Protein AF-0000000082938282 (afdb_homodimer)

Foldseek 3Di:
DVVVVLVVLVVLQCVQADPPDPLLVCLPVVLAVVQVVCCVVPPDPVCNVLLVLLLVLQLVLLLVVQQVCVVVPQKDFSYENDSNDPDHCSNSVGRPSSVLSNLVVVCVVVVHDSLVVLLVVLCCCLPPVQVVCVVVRRMGGDDPDHSVNSSVSSSVRSVVSVVVSVVVVVPDPPDDPPPPD/DVVVVLVVLVVLQCVQADPPDPLLVCLPVVLAVVQVVVCVVPPDPVCNVLLVLLLVLQLVLLLVVQQVCVVVPQKDFSYENDSNDPDHCSNSVGRPSSVLSNLVVVCVVVVHDSLVVLLVVLCCCLPPVQVVCVVVRRMGGDDPDHSVNSSVSSSVRSVVSVVVSVVVVVPDDPDDPPPPD

Organism: NCBI:txid1808955

pLDDT: mean 87.05, std 14.4, range [26.8, 98.81]

Radius of gyration: 21.19 Å; Cα contacts (8 Å, |Δi|>4): 472; chains: 2; bounding box: 51×64×52 Å

Solvent-accessible surface area (backbone atoms only — not comparable to full-atom values): 18592 Å² total; per-residue (Å²): 107,58,44,56,50,45,51,52,40,42,55,47,30,61,73,60,21,26,94,83,34,72,67,32,52,46,42,47,44,63,26,26,46,45,36,52,54,45,47,73,72,66,48,56,52,91,50,38,39,57,43,45,37,35,22,48,36,30,18,53,50,42,42,53,52,45,38,42,35,42,42,63,46,37,31,48,57,72,44,37,94,48,63,72,47,88,58,50,63,32,47,32,60,22,32,51,15,48,52,50,29,51,50,48,52,50,18,62,74,68,69,46,66,50,68,60,55,51,47,50,50,25,48,43,46,24,70,46,49,44,53,54,37,33,78,69,52,46,32,46,71,27,89,83,52,50,48,65,58,46,27,54,49,44,47,50,37,53,52,50,23,48,50,51,45,52,51,64,68,60,48,69,65,68,70,79,78,67,72,80,113,106,57,45,56,53,45,50,52,41,42,54,46,30,61,72,60,20,25,94,83,33,70,68,32,51,48,43,46,46,64,25,27,46,46,35,51,54,45,46,72,70,66,48,54,52,91,48,38,38,57,42,45,36,34,20,48,38,31,19,52,50,41,41,52,53,45,37,42,35,41,41,64,46,36,29,46,57,73,44,38,94,50,62,73,45,85,58,50,62,31,48,31,61,21,34,50,16,47,52,50,28,52,48,50,52,48,19,62,74,69,70,46,66,49,68,60,56,50,46,51,52,26,48,42,46,24,70,45,49,45,54,54,36,33,78,69,53,45,32,46,70,27,90,82,52,50,49,66,58,48,27,53,50,46,47,50,34,52,52,49,23,48,49,50,46,51,51,64,68,59,50,69,66,72,70,78,78,68,73,80,113

InterPro domains:
  IPR048147 CBO0543-like [NF041644] (52-158)

Structure (mmCIF, N/CA/C/O backbone):
data_AF-0000000082938282-model_v1
#
loop_
_entity.id
_entity.type
_entity.pdbx_description
1 polymer 'Uncharacterized protein'
#
loop_
_atom_site.group_PDB
_atom_site.id
_atom_site.type_symbol
_atom_site.label_atom_id
_atom_site.label_alt_id
_atom_site.label_comp_id
_atom_site.label_asym_id
_atom_site.label_entity_id
_atom_site.label_seq_id
_atom_site.pdbx_PDB_ins_code
_atom_site.Cartn_x
_atom_site.Cartn_y
_atom_site.Cartn_z
_atom_site.occupancy
_atom_site.B_iso_or_equiv
_atom_site.auth_seq_id
_atom_site.auth_comp_id
_atom_site.auth_asym_id
_atom_site.auth_atom_id
_atom_site.pdbx_PDB_model_num
ATOM 1 N N . MET A 1 1 ? 7.207 -22.172 -11.836 1 72.12 1 MET A N 1
ATOM 2 C CA . MET A 1 1 ? 5.789 -22.281 -11.5 1 72.12 1 MET A CA 1
ATOM 3 C C . MET A 1 1 ? 5.129 -20.906 -11.461 1 72.12 1 MET A C 1
ATOM 5 O O . MET A 1 1 ? 4.148 -20.672 -12.164 1 72.12 1 MET A O 1
ATOM 9 N N . GLN A 1 2 ? 5.738 -19.984 -10.812 1 70.44 2 GLN A N 1
ATOM 10 C CA . GLN A 1 2 ? 5.164 -18.641 -10.727 1 70.44 2 GLN A CA 1
ATOM 11 C C . GLN A 1 2 ? 5.098 -17.984 -12.102 1 70.44 2 GLN A C 1
ATOM 13 O O . GLN A 1 2 ? 4.094 -17.359 -12.445 1 70.44 2 GLN A O 1
ATOM 18 N N . GLU A 1 3 ? 6.047 -18.188 -12.812 1 72.44 3 GLU A N 1
ATOM 19 C CA . GLU A 1 3 ? 6.07 -17.625 -14.156 1 72.44 3 GLU A CA 1
ATOM 20 C C . GLU A 1 3 ? 5 -18.266 -15.039 1 72.44 3 GLU A C 1
ATOM 22 O O . GLU A 1 3 ? 4.375 -17.594 -15.852 1 72.44 3 GLU A O 1
ATOM 27 N N . GLN A 1 4 ? 4.84 -19.516 -14.891 1 73.81 4 GLN A N 1
ATOM 28 C CA . GLN A 1 4 ? 3.818 -20.219 -15.656 1 73.81 4 GLN A CA 1
ATOM 29 C C . GLN A 1 4 ? 2.42 -19.719 -15.289 1 73.81 4 GLN A C 1
ATOM 31 O O . GLN A 1 4 ? 1.569 -19.547 -16.172 1 73.81 4 GLN A O 1
ATOM 36 N N . LEU A 1 5 ? 2.285 -19.547 -14.039 1 70.5 5 LEU A N 1
ATOM 37 C CA . LEU A 1 5 ? 1 -19.047 -13.57 1 70.5 5 LEU A CA 1
ATOM 38 C C . LEU A 1 5 ? 0.736 -17.641 -14.117 1 70.5 5 LEU A C 1
ATOM 40 O O . LEU A 1 5 ? -0.381 -17.344 -14.539 1 70.5 5 LEU A O 1
ATOM 44 N N . SER A 1 6 ? 1.803 -16.844 -14.164 1 72.5 6 SER A N 1
ATOM 45 C CA . SER A 1 6 ? 1.671 -15.492 -14.68 1 72.5 6 SER A CA 1
ATOM 46 C C . SER A 1 6 ? 1.306 -15.492 -16.156 1 72.5 6 SER A C 1
ATOM 48 O O . SER A 1 6 ? 0.502 -14.672 -16.609 1 72.5 6 SER A O 1
ATOM 50 N N . LYS A 1 7 ? 1.886 -16.375 -16.859 1 76.31 7 LYS A N 1
ATOM 51 C CA . LYS A 1 7 ? 1.583 -16.484 -18.281 1 76.31 7 LYS A CA 1
ATOM 52 C C . LYS A 1 7 ? 0.141 -16.938 -18.516 1 76.31 7 LYS A C 1
ATOM 54 O O . LYS A 1 7 ? -0.552 -16.391 -19.375 1 76.31 7 LYS A O 1
ATOM 59 N N . ILE A 1 8 ? -0.284 -17.859 -17.75 1 73.88 8 ILE A N 1
ATOM 60 C CA . ILE A 1 8 ? -1.659 -18.328 -17.844 1 73.88 8 ILE A CA 1
ATOM 61 C C . ILE A 1 8 ? -2.625 -17.203 -17.5 1 73.88 8 ILE A C 1
ATOM 63 O O . ILE A 1 8 ? -3.627 -17 -18.203 1 73.88 8 ILE A O 1
ATOM 67 N N . GLN A 1 9 ? -2.283 -16.422 -16.516 1 71.06 9 GLN A N 1
ATOM 68 C CA . GLN A 1 9 ? -3.113 -15.305 -16.109 1 71.06 9 GLN A CA 1
ATOM 69 C C . GLN A 1 9 ? -3.17 -14.234 -17.188 1 71.06 9 GLN A C 1
ATOM 71 O O . GLN A 1 9 ? -4.223 -13.641 -17.438 1 71.06 9 GLN A O 1
ATOM 76 N N . SER A 1 10 ? -2.084 -14.023 -17.828 1 71.62 10 SER A N 1
ATOM 77 C CA . SER A 1 10 ? -2.039 -13.039 -18.906 1 71.62 10 SER A CA 1
ATOM 78 C C . SER A 1 10 ? -2.881 -13.484 -20.094 1 71.62 10 SER A C 1
ATOM 80 O O . SER A 1 10 ? -3.629 -12.688 -20.672 1 71.62 10 SER A O 1
ATOM 82 N N . ASP A 1 11 ? -2.752 -14.672 -20.453 1 73.94 11 ASP A N 1
ATOM 83 C CA . ASP A 1 11 ? -3.537 -15.203 -21.547 1 73.94 11 ASP A CA 1
ATOM 84 C C . ASP A 1 11 ? -5.031 -15.164 -21.234 1 73.94 11 ASP A C 1
ATOM 86 O O . ASP A 1 11 ? -5.84 -14.805 -22.094 1 73.94 11 ASP A O 1
ATOM 90 N N . TYR A 1 12 ? -5.285 -15.531 -20.062 1 68.69 12 TYR A N 1
ATOM 91 C CA . TYR A 1 12 ? -6.672 -15.492 -19.609 1 68.69 12 TYR A CA 1
ATOM 92 C C . TYR A 1 12 ? -7.211 -14.062 -19.641 1 68.69 12 TYR A C 1
ATOM 94 O O . TYR A 1 12 ? -8.344 -13.836 -20.062 1 68.69 12 TYR A O 1
ATOM 102 N N . TRP A 1 13 ? -6.441 -13.141 -19.203 1 72.25 13 TRP A N 1
ATOM 103 C CA . TRP A 1 13 ? -6.836 -11.742 -19.188 1 72.25 13 TRP A CA 1
ATOM 104 C C . TRP A 1 13 ? -7.145 -11.25 -20.594 1 72.25 13 TRP A C 1
ATOM 106 O O . TRP A 1 13 ? -8.148 -10.562 -20.812 1 72.25 13 TRP A O 1
ATOM 116 N N . TYR A 1 14 ? -6.375 -11.562 -21.5 1 70 14 TYR A N 1
ATOM 117 C CA . TYR A 1 14 ? -6.594 -11.141 -22.875 1 70 14 TYR A CA 1
ATOM 118 C C . TYR A 1 14 ? -7.879 -11.734 -23.422 1 70 14 TYR A C 1
ATOM 120 O O . TYR A 1 14 ? -8.594 -11.086 -24.188 1 70 14 TYR A O 1
ATOM 128 N N . ASP A 1 15 ? -8.164 -12.852 -22.922 1 70.62 15 ASP A N 1
ATOM 129 C CA . ASP A 1 15 ? -9.32 -13.555 -23.453 1 70.62 15 ASP A CA 1
ATOM 130 C C . ASP A 1 15 ? -10.617 -13.094 -22.781 1 70.62 15 ASP A C 1
ATOM 132 O O . ASP A 1 15 ? -11.664 -13.016 -23.438 1 70.62 15 ASP A O 1
ATOM 136 N N . PHE A 1 16 ? -10.438 -12.633 -21.562 1 68 16 PHE A N 1
ATOM 137 C CA . PHE A 1 16 ? -11.695 -12.469 -20.828 1 68 16 PHE A CA 1
ATOM 138 C C . PHE A 1 16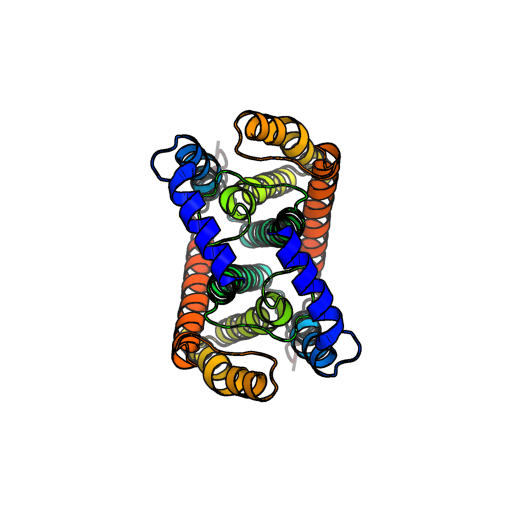 ? -11.781 -11.086 -20.203 1 68 16 PHE A C 1
ATOM 140 O O . PHE A 1 16 ? -12.852 -10.664 -19.766 1 68 16 PHE A O 1
ATOM 147 N N . SER A 1 17 ? -10.742 -10.336 -20.156 1 69.69 17 SER A N 1
ATOM 148 C CA . SER A 1 17 ? -10.758 -9.062 -19.438 1 69.69 17 SER A CA 1
ATOM 149 C C . SER A 1 17 ? -10.109 -7.961 -20.266 1 69.69 17 SER A C 1
ATOM 151 O O . SER A 1 17 ? -9.664 -6.949 -19.734 1 69.69 17 SER A O 1
ATOM 153 N N . GLY A 1 18 ? -10.023 -8.25 -21.562 1 75.56 18 GLY A N 1
ATOM 154 C CA . GLY A 1 18 ? -9.367 -7.285 -22.422 1 75.56 18 GLY A CA 1
ATOM 155 C C . GLY A 1 18 ? -10.242 -6.09 -22.75 1 75.56 18 GLY A C 1
ATOM 156 O O . GLY A 1 18 ? -11.344 -5.957 -22.203 1 75.56 18 GLY A O 1
ATOM 157 N N . PHE A 1 19 ? -9.742 -5.176 -23.516 1 80.25 19 PHE A N 1
ATOM 158 C CA . PHE A 1 19 ? -10.375 -3.916 -23.875 1 80.25 19 PHE A CA 1
ATOM 159 C C . PHE A 1 19 ? -11.688 -4.164 -24.609 1 80.25 19 PHE A C 1
ATOM 161 O O . PHE A 1 19 ? -12.523 -3.262 -24.719 1 80.25 19 PHE A O 1
ATOM 168 N N . ASP A 1 20 ? -11.938 -5.398 -24.812 1 82.06 20 ASP A N 1
ATOM 169 C CA . ASP A 1 20 ? -13.117 -5.723 -25.609 1 82.06 20 ASP A CA 1
ATOM 170 C C . ASP A 1 20 ? -14.305 -6.09 -24.734 1 82.06 20 ASP A C 1
ATOM 172 O O . ASP A 1 20 ? -15.43 -6.211 -25.203 1 82.06 20 ASP A O 1
ATOM 176 N N . THR A 1 21 ? -14.117 -6.199 -23.547 1 85.69 21 THR A N 1
ATOM 177 C CA . THR A 1 21 ? -15.195 -6.562 -22.641 1 85.69 21 THR A CA 1
ATOM 178 C C . THR A 1 21 ? -15.75 -5.328 -21.922 1 85.69 21 THR A C 1
ATOM 180 O O . THR A 1 21 ? -15.008 -4.391 -21.641 1 85.69 21 THR A O 1
ATOM 183 N N . TRP A 1 22 ? -17.078 -5.262 -21.766 1 90.19 22 TRP A N 1
ATOM 184 C CA . TRP A 1 22 ? -17.688 -4.145 -21.047 1 90.19 22 TRP A CA 1
ATOM 185 C C . TRP A 1 22 ? -17.25 -4.133 -19.578 1 90.19 22 TRP A C 1
ATOM 187 O O . TRP A 1 22 ? -17.172 -3.072 -18.953 1 90.19 22 TRP A O 1
ATOM 197 N N . GLN A 1 23 ? -16.938 -5.289 -18.953 1 88.44 23 GLN A N 1
ATOM 198 C CA . GLN A 1 23 ? -16.469 -5.402 -17.578 1 88.44 23 GLN A CA 1
ATOM 199 C C . GLN A 1 23 ? -15.195 -4.586 -17.359 1 88.44 23 GLN A C 1
ATOM 201 O O . GLN A 1 23 ? -15.047 -3.914 -16.328 1 88.44 23 GLN A O 1
ATOM 206 N N . PHE A 1 24 ? -14.359 -4.617 -18.406 1 87.75 24 PHE A N 1
ATOM 207 C CA . PHE A 1 24 ? -13.102 -3.873 -18.312 1 87.75 24 PHE A CA 1
ATOM 208 C C . PHE A 1 24 ? -13.367 -2.381 -18.156 1 87.75 24 PHE A C 1
ATOM 210 O O . PHE A 1 24 ? -12.773 -1.727 -17.297 1 87.75 24 PHE A O 1
ATOM 217 N N . TRP A 1 25 ? -14.25 -1.85 -18.875 1 90 25 TRP A N 1
ATOM 218 C CA . TRP A 1 25 ? -14.516 -0.415 -18.891 1 90 25 TRP A CA 1
ATOM 219 C C . TRP A 1 25 ? -15.234 0.019 -17.609 1 90 25 TRP A C 1
ATOM 221 O O . TRP A 1 25 ? -15.016 1.128 -17.125 1 90 25 TRP A O 1
ATOM 231 N N . VAL A 1 26 ? -16.078 -0.811 -17.109 1 91 26 VAL A N 1
ATOM 232 C CA . VAL A 1 26 ? -16.719 -0.521 -15.836 1 91 26 VAL A CA 1
ATOM 233 C C . VAL A 1 26 ? -15.672 -0.439 -14.734 1 91 26 VAL A C 1
ATOM 235 O O . VAL A 1 26 ? -15.68 0.492 -13.922 1 91 26 VAL A O 1
ATOM 238 N N . ILE A 1 27 ? -14.766 -1.36 -14.727 1 91.75 27 ILE A N 1
ATOM 239 C CA . ILE A 1 27 ? -13.711 -1.423 -13.711 1 91.75 27 ILE A CA 1
ATOM 240 C C . ILE A 1 27 ? -12.805 -0.2 -13.836 1 91.75 27 ILE A C 1
ATOM 242 O O . ILE A 1 27 ? -12.508 0.46 -12.836 1 91.75 27 ILE A O 1
ATOM 246 N N . LEU A 1 28 ? -12.461 0.119 -15.055 1 91.44 28 LEU A N 1
ATOM 247 C CA . LEU A 1 28 ? -11.555 1.238 -15.273 1 91.44 28 LEU A CA 1
ATOM 248 C C . LEU A 1 28 ? -12.227 2.562 -14.922 1 91.44 28 LEU A C 1
ATOM 250 O O . LEU A 1 28 ? -11.68 3.359 -14.164 1 91.44 28 LEU A O 1
ATOM 254 N N . ILE A 1 29 ? -13.383 2.775 -15.43 1 94.06 29 ILE A N 1
ATOM 255 C CA . ILE A 1 29 ? -14.031 4.082 -15.336 1 94.06 29 ILE A CA 1
ATOM 256 C C . ILE A 1 29 ? -14.664 4.25 -13.961 1 94.06 29 ILE A C 1
ATOM 258 O O . ILE A 1 29 ? -14.383 5.219 -13.25 1 94.06 29 ILE A O 1
ATOM 262 N N . PHE A 1 30 ? -15.438 3.244 -13.516 1 94.06 30 PHE A N 1
ATOM 263 C CA . PHE A 1 30 ? -16.266 3.43 -12.328 1 94.06 30 PHE A CA 1
ATOM 264 C C . PHE A 1 30 ? -15.5 3.029 -11.07 1 94.06 30 PHE A C 1
ATOM 266 O O . PHE A 1 30 ? -15.688 3.623 -10.008 1 94.06 30 PHE A O 1
ATOM 273 N N . PHE A 1 31 ? -14.648 2.041 -11.195 1 94.69 31 PHE A N 1
ATOM 274 C CA . PHE A 1 31 ? -13.984 1.556 -9.992 1 94.69 31 PHE A CA 1
ATOM 275 C C . PHE A 1 31 ? -12.633 2.244 -9.812 1 94.69 31 PHE A C 1
ATOM 277 O O . PHE A 1 31 ? -12.148 2.367 -8.688 1 94.69 31 PHE A O 1
ATOM 284 N N . PHE A 1 32 ? -12.062 2.729 -10.859 1 94.69 32 PHE A N 1
ATOM 285 C CA . PHE A 1 32 ? -10.695 3.23 -10.742 1 94.69 32 PHE A CA 1
ATOM 286 C C . PHE A 1 32 ? -10.656 4.738 -10.953 1 94.69 32 PHE A C 1
ATOM 288 O O . PHE A 1 32 ? -10.375 5.492 -10.016 1 94.69 32 PHE A O 1
ATOM 295 N N . LEU A 1 33 ? -11.109 5.27 -12.109 1 95.31 33 LEU A N 1
ATOM 296 C CA . LEU A 1 33 ? -10.938 6.668 -12.492 1 95.31 33 LEU A CA 1
ATOM 297 C C . LEU A 1 33 ? -11.914 7.562 -11.742 1 95.31 33 LEU A C 1
ATOM 299 O O . LEU A 1 33 ? -11.539 8.625 -11.242 1 95.31 33 LEU A O 1
ATOM 303 N N . ALA A 1 34 ? -13.133 7.164 -11.695 1 96.19 34 ALA A N 1
ATOM 304 C CA . ALA A 1 34 ? -14.156 8.008 -11.07 1 96.19 34 ALA A CA 1
ATOM 305 C C . ALA A 1 34 ? -13.797 8.32 -9.625 1 96.19 34 ALA A C 1
ATOM 307 O O . ALA A 1 34 ? -13.805 9.484 -9.211 1 96.19 34 ALA A O 1
ATOM 308 N N . PRO A 1 35 ? -13.422 7.316 -8.875 1 96.06 35 PRO A N 1
ATOM 309 C CA . PRO A 1 35 ? -13.016 7.633 -7.504 1 96.06 35 PRO A CA 1
ATOM 310 C C . PRO A 1 35 ? -11.805 8.562 -7.445 1 96.06 35 PRO A C 1
ATOM 312 O O . PRO A 1 35 ? -11.773 9.484 -6.633 1 96.06 35 PRO A O 1
ATOM 315 N N . LEU A 1 36 ? -10.883 8.391 -8.258 1 93.31 36 LEU A N 1
ATOM 316 C CA . LEU A 1 36 ? -9.68 9.219 -8.266 1 93.31 36 LEU A CA 1
ATOM 317 C C . LEU A 1 36 ? -10.023 10.664 -8.625 1 93.31 36 LEU A C 1
ATOM 319 O O . LEU A 1 36 ? -9.523 11.602 -7.996 1 93.31 36 LEU A O 1
ATOM 323 N N . ILE A 1 37 ? -10.82 10.773 -9.594 1 93.38 37 ILE A N 1
ATOM 324 C CA . ILE A 1 37 ? -11.227 12.102 -10.031 1 93.38 37 ILE A CA 1
ATOM 325 C C . ILE A 1 37 ? -12.031 12.781 -8.922 1 93.38 37 ILE A C 1
ATOM 327 O O . ILE A 1 37 ? -11.859 13.977 -8.664 1 93.38 37 ILE A O 1
ATOM 331 N N . SER A 1 38 ? -12.891 12.008 -8.281 1 93.75 38 SER A N 1
ATOM 332 C CA . SER A 1 38 ? -13.688 12.586 -7.207 1 93.75 38 SER A CA 1
ATOM 333 C C . SER A 1 38 ? -12.812 13.07 -6.059 1 93.75 38 SER A C 1
ATOM 335 O O . SER A 1 38 ? -13.117 14.078 -5.414 1 93.75 38 SER A O 1
ATOM 337 N N . LEU A 1 39 ? -11.805 12.297 -5.828 1 89.94 39 LEU A N 1
ATOM 338 C CA . LEU A 1 39 ? -10.875 12.68 -4.773 1 89.94 39 LEU A CA 1
ATOM 339 C C . LEU A 1 39 ? -10.273 14.055 -5.055 1 89.94 39 LEU A C 1
ATOM 341 O O . LEU A 1 39 ? -10.148 14.883 -4.148 1 89.94 39 LEU A O 1
ATOM 345 N N . PHE A 1 40 ? -9.977 14.32 -6.25 1 83.69 40 PHE A N 1
ATOM 346 C CA . PHE A 1 40 ? -9.375 15.578 -6.684 1 83.69 40 PHE A CA 1
ATOM 347 C C . PHE A 1 40 ? -10.336 16.75 -6.449 1 83.69 40 PHE A C 1
ATOM 349 O O . PHE A 1 40 ? -9.906 17.844 -6.09 1 83.69 40 PHE A O 1
ATOM 356 N N . PHE A 1 41 ? -11.57 16.453 -6.496 1 87.81 41 PHE A N 1
ATOM 357 C CA . PHE A 1 41 ? -12.539 17.547 -6.43 1 87.81 41 PHE A CA 1
ATOM 358 C C . PHE A 1 41 ? -13.117 17.672 -5.027 1 87.81 41 PHE A C 1
ATOM 360 O O . PHE A 1 41 ? -13.516 18.766 -4.613 1 87.81 41 PHE A O 1
ATOM 367 N N . LEU A 1 42 ? -13.102 16.625 -4.301 1 90.31 42 LEU A N 1
ATOM 368 C CA . LEU A 1 42 ? -13.898 16.641 -3.08 1 90.31 42 LEU A CA 1
ATOM 369 C C . LEU A 1 42 ? -13 16.609 -1.847 1 90.31 42 LEU A C 1
ATOM 371 O O . LEU A 1 42 ? -13.484 16.766 -0.722 1 90.31 42 LEU A O 1
ATOM 375 N N . LEU A 1 43 ? -11.75 16.438 -2.016 1 89.94 43 LEU A N 1
ATOM 376 C CA . LEU A 1 43 ? -10.828 16.359 -0.888 1 89.94 43 LEU A CA 1
ATOM 377 C C . LEU A 1 43 ? -10.711 17.703 -0.195 1 89.94 43 LEU A C 1
ATOM 379 O O . LEU A 1 43 ? -10.547 18.734 -0.855 1 89.94 43 LEU A O 1
ATOM 383 N N . ASP A 1 44 ? -10.844 17.641 1.119 1 86.19 44 ASP A N 1
ATOM 384 C CA . ASP A 1 44 ? -10.633 18.859 1.913 1 86.19 44 ASP A CA 1
ATOM 385 C C . ASP A 1 44 ? -9.148 19.125 2.119 1 86.19 44 ASP A C 1
ATOM 387 O O . ASP A 1 44 ? -8.422 18.281 2.635 1 86.19 44 ASP A O 1
ATOM 391 N N . GLN A 1 45 ? -8.758 20.25 1.864 1 78.19 45 GLN A N 1
ATOM 392 C CA . GLN A 1 45 ? -7.344 20.609 1.842 1 78.19 45 GLN A CA 1
ATOM 393 C C . GLN A 1 45 ? -6.789 20.75 3.258 1 78.19 45 GLN A C 1
ATOM 395 O O . GLN A 1 45 ? -5.605 20.5 3.49 1 78.19 45 GLN A O 1
ATOM 400 N N . LYS A 1 46 ? -7.59 21.109 4.199 1 81.75 46 LYS A N 1
ATOM 401 C CA . LYS A 1 46 ? -7.125 21.391 5.555 1 81.75 46 LYS A CA 1
ATOM 402 C C . LYS A 1 46 ? -6.586 20.141 6.223 1 81.75 46 LYS A C 1
ATOM 404 O O . LYS A 1 46 ? -5.605 20.188 6.973 1 81.75 46 LYS A O 1
ATOM 409 N N . GLU A 1 47 ? -7.125 19.016 5.887 1 85.94 47 GLU A N 1
ATOM 410 C CA . GLU A 1 47 ? -6.723 17.766 6.523 1 85.94 47 GLU A CA 1
ATOM 411 C C . GLU A 1 47 ? -6.281 16.75 5.484 1 85.94 47 GLU A C 1
ATOM 413 O O . GLU A 1 47 ? -6.422 15.539 5.699 1 85.94 47 GLU A O 1
ATOM 418 N N . ARG A 1 48 ? -5.785 17.219 4.449 1 88.44 48 ARG A N 1
ATOM 419 C CA . ARG A 1 48 ? -5.566 16.359 3.289 1 88.44 48 ARG A CA 1
ATOM 420 C C . ARG A 1 48 ? -4.582 15.242 3.613 1 88.44 48 ARG A C 1
ATOM 422 O O . ARG A 1 48 ? -4.809 14.086 3.256 1 88.44 48 ARG A O 1
ATOM 429 N N . PHE A 1 49 ? -3.545 15.617 4.355 1 91.38 49 PHE A N 1
ATOM 430 C CA . PHE A 1 49 ? -2.527 14.594 4.574 1 91.38 49 PHE A CA 1
ATOM 431 C C . PHE A 1 49 ? -2.977 13.602 5.633 1 91.38 49 PHE A C 1
ATOM 433 O O . PHE A 1 49 ? -2.662 12.414 5.551 1 91.38 49 PHE A O 1
ATOM 440 N N . SER A 1 50 ? -3.707 14.102 6.609 1 91.12 50 SER A N 1
ATOM 441 C CA . SER A 1 50 ? -4.23 13.18 7.609 1 91.12 50 SER A CA 1
ATOM 442 C C . SER A 1 50 ? -5.246 12.219 6.996 1 91.12 50 SER A C 1
ATOM 444 O O . SER A 1 50 ? -5.191 11.008 7.23 1 91.12 50 SER A O 1
ATOM 446 N N . VAL A 1 51 ? -6.094 12.734 6.199 1 92.81 51 VAL A N 1
ATOM 447 C CA . VAL A 1 51 ? -7.121 11.922 5.559 1 92.81 51 VAL A CA 1
ATOM 448 C C . VAL A 1 51 ? -6.484 11.016 4.504 1 92.81 51 VAL A C 1
ATOM 450 O O . VAL A 1 51 ? -6.891 9.859 4.34 1 92.81 51 VAL A O 1
ATOM 453 N N . GLY A 1 52 ? -5.508 11.57 3.814 1 93.69 52 GLY A N 1
ATOM 454 C CA . GLY A 1 52 ? -4.762 10.758 2.865 1 93.69 52 GLY A CA 1
ATOM 455 C C . GLY A 1 52 ? -4.02 9.609 3.521 1 93.69 52 GLY A C 1
ATOM 456 O O . GLY A 1 52 ? -3.99 8.5 2.99 1 93.69 52 GLY A O 1
ATOM 457 N N . PHE A 1 53 ? -3.391 9.922 4.648 1 95.06 53 PHE A N 1
ATOM 458 C CA . PHE A 1 53 ? -2.713 8.898 5.43 1 95.06 53 PHE A CA 1
ATOM 459 C C . PHE A 1 53 ? -3.68 7.781 5.816 1 95.06 53 PHE A C 1
ATOM 461 O O . PHE A 1 53 ? -3.367 6.602 5.668 1 95.06 53 PHE A O 1
ATOM 468 N N . PHE A 1 54 ? -4.844 8.148 6.25 1 96.94 54 PHE A N 1
ATOM 469 C CA . PHE A 1 54 ? -5.898 7.195 6.574 1 96.94 54 PHE A CA 1
ATOM 470 C C . PHE A 1 54 ? -6.277 6.367 5.352 1 96.94 54 PHE A C 1
ATOM 472 O O . PHE A 1 54 ? -6.387 5.145 5.434 1 96.94 54 PHE A O 1
ATOM 479 N N . GLY A 1 55 ? -6.461 7.016 4.266 1 96.5 55 GLY A N 1
ATOM 480 C CA . GLY A 1 55 ? -6.812 6.336 3.029 1 96.5 55 GLY A CA 1
ATOM 481 C C . GLY A 1 55 ? -5.781 5.309 2.598 1 96.5 55 GLY A C 1
ATOM 482 O O . GLY A 1 55 ? -6.137 4.223 2.133 1 96.5 55 GLY A O 1
ATOM 483 N N . PHE A 1 56 ? -4.57 5.676 2.75 1 96.5 56 PHE A N 1
ATOM 484 C CA . PHE A 1 56 ? -3.504 4.75 2.389 1 96.5 56 PHE A CA 1
ATOM 485 C C . PHE A 1 56 ? -3.498 3.541 3.316 1 96.5 56 PHE A C 1
ATOM 487 O O . PHE A 1 56 ? -3.172 2.428 2.895 1 96.5 56 PHE A O 1
ATOM 494 N N . ASN A 1 57 ? -3.832 3.779 4.605 1 96.25 57 ASN A N 1
ATOM 495 C CA . ASN A 1 57 ? -3.99 2.645 5.508 1 96.25 57 ASN A CA 1
ATOM 496 C C . ASN A 1 57 ? -5.059 1.677 5.008 1 96.25 57 ASN A C 1
ATOM 498 O O . ASN A 1 57 ? -4.832 0.467 4.957 1 96.25 57 ASN A O 1
ATOM 502 N N . ILE A 1 58 ? -6.172 2.242 4.637 1 97.56 58 ILE A N 1
ATOM 503 C CA . ILE A 1 58 ? -7.23 1.398 4.086 1 97.56 58 ILE A CA 1
ATOM 504 C C . ILE A 1 58 ? -6.695 0.624 2.883 1 97.56 58 ILE A C 1
ATOM 506 O O . ILE A 1 58 ? -6.891 -0.59 2.783 1 97.56 58 ILE A O 1
ATOM 510 N N . HIS A 1 59 ? -6.027 1.326 1.998 1 95.62 59 HIS A N 1
ATOM 511 C CA . HIS A 1 59 ? -5.492 0.747 0.771 1 95.62 59 HIS A CA 1
ATOM 512 C C . HIS A 1 59 ? -4.559 -0.423 1.075 1 95.62 59 HIS A C 1
ATOM 514 O O . HIS A 1 59 ? -4.723 -1.512 0.52 1 95.62 59 HIS A O 1
ATOM 520 N N . VAL A 1 60 ? -3.65 -0.226 1.978 1 92.75 60 VAL A N 1
ATOM 521 C CA . VAL A 1 60 ? -2.609 -1.205 2.268 1 92.75 60 VAL A CA 1
ATOM 522 C C . VAL A 1 60 ? -3.223 -2.43 2.943 1 92.75 60 VAL A C 1
ATOM 524 O O . VAL A 1 60 ? -2.992 -3.562 2.52 1 92.75 60 VAL A O 1
ATOM 527 N N . TRP A 1 61 ? -4.035 -2.205 3.947 1 93.38 61 TRP A N 1
ATOM 528 C CA . TRP A 1 61 ? -4.613 -3.33 4.676 1 93.38 61 TRP A CA 1
ATOM 529 C C . TRP A 1 61 ? -5.613 -4.086 3.805 1 93.38 61 TRP A C 1
ATOM 531 O O . TRP A 1 61 ? -5.68 -5.316 3.855 1 93.38 61 TRP A O 1
ATOM 541 N N . PHE A 1 62 ? -6.352 -3.305 3.113 1 93.75 62 PHE A N 1
ATOM 542 C CA . PHE A 1 62 ? -7.262 -3.945 2.172 1 93.75 62 PHE A CA 1
ATOM 543 C C . PHE A 1 62 ? -6.492 -4.777 1.153 1 93.75 62 PHE A C 1
ATOM 545 O O . PHE A 1 62 ? -6.883 -5.902 0.839 1 93.75 62 PHE A O 1
ATOM 552 N N . GLY A 1 63 ? -5.465 -4.254 0.648 1 89.88 63 GLY A N 1
ATOM 553 C CA . GLY A 1 63 ? -4.637 -4.961 -0.314 1 89.88 63 GLY A CA 1
ATOM 554 C C . GLY A 1 63 ? -4.074 -6.262 0.227 1 89.88 63 GLY A C 1
ATOM 555 O O . GLY A 1 63 ? -4.09 -7.285 -0.459 1 89.88 63 GLY A O 1
ATOM 556 N N . TYR A 1 64 ? -3.584 -6.262 1.466 1 88.06 64 TYR A N 1
ATOM 557 C CA . TYR A 1 64 ? -3.029 -7.465 2.078 1 88.06 64 TYR A CA 1
ATOM 558 C C . TYR A 1 64 ? -4.109 -8.523 2.275 1 88.06 64 TYR A C 1
ATOM 560 O O . TYR A 1 64 ? -3.906 -9.695 1.943 1 88.06 64 TYR A O 1
ATOM 568 N N . ILE A 1 65 ? -5.199 -8.094 2.783 1 90.5 65 ILE A N 1
ATOM 569 C CA . ILE A 1 65 ? -6.281 -9.039 3.057 1 90.5 65 ILE A CA 1
ATOM 570 C C . ILE A 1 65 ? -6.816 -9.602 1.743 1 90.5 65 ILE A C 1
ATOM 572 O O . ILE A 1 65 ? -7.078 -10.805 1.641 1 90.5 65 ILE A O 1
ATOM 576 N N . ASP A 1 66 ? -6.965 -8.719 0.802 1 89.81 66 ASP A N 1
ATOM 577 C CA . ASP A 1 66 ? -7.457 -9.164 -0.498 1 89.81 66 ASP A CA 1
ATOM 578 C C . ASP A 1 66 ? -6.496 -10.164 -1.134 1 89.81 66 ASP A C 1
ATOM 580 O O . ASP A 1 66 ? -6.934 -11.148 -1.741 1 89.81 66 ASP A O 1
ATOM 584 N N . ARG A 1 67 ? -5.277 -9.914 -1.033 1 84.06 67 ARG A N 1
ATOM 585 C CA . ARG A 1 67 ? -4.27 -10.82 -1.573 1 84.06 67 ARG A CA 1
ATOM 586 C C . ARG A 1 67 ? -4.32 -12.18 -0.87 1 84.06 67 ARG A C 1
ATOM 588 O O . ARG A 1 67 ? -4.285 -13.219 -1.521 1 84.06 67 ARG A O 1
ATOM 595 N N . ILE A 1 68 ? -4.371 -12.18 0.395 1 84.5 68 ILE A N 1
ATOM 596 C CA . ILE A 1 68 ? -4.453 -13.406 1.172 1 84.5 68 ILE A CA 1
ATOM 597 C C . ILE A 1 68 ? -5.699 -14.195 0.763 1 84.5 68 ILE A C 1
ATOM 599 O O . ILE A 1 68 ? -5.629 -15.406 0.541 1 84.5 68 ILE A O 1
ATOM 603 N N . GLY A 1 69 ? -6.809 -13.562 0.675 1 87.88 69 GLY A N 1
ATOM 604 C CA . GLY A 1 69 ? -8.055 -14.219 0.304 1 87.88 69 GLY A CA 1
ATOM 605 C C . GLY A 1 69 ? -8.039 -14.766 -1.108 1 87.88 69 GLY A C 1
ATOM 606 O O . GLY A 1 69 ? -8.453 -15.906 -1.341 1 87.88 69 GLY A O 1
ATOM 607 N N . SER A 1 70 ? -7.527 -13.992 -2.031 1 86 70 SER A N 1
ATOM 608 C CA . SER A 1 70 ? -7.504 -14.398 -3.432 1 86 70 SER A CA 1
ATOM 609 C C . SER A 1 70 ? -6.477 -15.508 -3.662 1 86 70 SER A C 1
ATOM 611 O O . SER A 1 70 ? -6.738 -16.453 -4.406 1 86 70 SER A O 1
ATOM 613 N N . GLU A 1 71 ? -5.34 -15.422 -3.047 1 80.25 71 GLU A N 1
ATOM 614 C CA . GLU A 1 71 ? -4.281 -16.422 -3.217 1 80.25 71 GLU A CA 1
ATOM 615 C C . GLU A 1 71 ? -4.676 -17.75 -2.598 1 80.25 71 GLU A C 1
ATOM 617 O O . GLU A 1 71 ? -4.23 -18.812 -3.055 1 80.25 71 GLU A O 1
ATOM 622 N N . ASN A 1 72 ? -5.465 -17.703 -1.597 1 84.44 72 ASN A N 1
ATOM 623 C CA . ASN A 1 72 ? -5.914 -18.922 -0.959 1 84.44 72 ASN A CA 1
ATOM 624 C C . ASN A 1 72 ? -7.254 -19.391 -1.525 1 84.44 72 ASN A C 1
ATOM 626 O O . ASN A 1 72 ? -7.832 -20.375 -1.04 1 84.44 72 ASN A O 1
ATOM 630 N N . GLY A 1 73 ? -7.758 -18.672 -2.475 1 85.44 73 GLY A N 1
ATOM 631 C CA . GLY A 1 73 ? -8.914 -19.109 -3.236 1 85.44 73 GLY A CA 1
ATOM 632 C C . GLY A 1 73 ? -10.234 -18.828 -2.541 1 85.44 73 GLY A C 1
ATOM 633 O O . GLY A 1 73 ? -11.25 -19.453 -2.836 1 85.44 73 GLY A O 1
ATOM 634 N N . TYR A 1 74 ? -10.25 -17.953 -1.544 1 90.5 74 TYR A N 1
ATOM 635 C CA . TYR A 1 74 ? -11.492 -17.609 -0.865 1 90.5 74 TYR A CA 1
ATOM 636 C C . TYR A 1 74 ? -12.398 -16.781 -1.771 1 90.5 74 TYR A C 1
ATOM 638 O O . TYR A 1 74 ? -13.625 -16.859 -1.664 1 90.5 74 TYR A O 1
ATOM 646 N N . TRP A 1 75 ? -11.891 -15.984 -2.611 1 91.12 75 TRP A N 1
ATOM 647 C CA . TRP A 1 75 ? -12.602 -15.234 -3.641 1 91.12 75 TRP A CA 1
ATOM 648 C C . TRP A 1 75 ? -11.703 -14.961 -4.84 1 91.12 75 TRP A C 1
ATOM 650 O O . TRP A 1 75 ? -10.5 -15.234 -4.789 1 91.12 75 TRP A O 1
ATOM 660 N N . GLY A 1 76 ? -12.359 -14.547 -5.891 1 87.81 76 GLY A N 1
ATOM 661 C CA . GLY A 1 76 ? -11.594 -14.273 -7.102 1 87.81 76 GLY A CA 1
ATOM 662 C C . GLY A 1 76 ? -12.211 -13.18 -7.953 1 87.81 76 GLY A C 1
ATOM 663 O O . GLY A 1 76 ? -13.352 -12.766 -7.715 1 87.81 76 GLY A O 1
ATOM 664 N N . TYR A 1 77 ? -11.359 -12.711 -8.852 1 87.88 77 TYR A N 1
ATOM 665 C CA . TYR A 1 77 ? -11.758 -11.672 -9.797 1 87.88 77 TYR A CA 1
ATOM 666 C C . TYR A 1 77 ? -11.586 -12.148 -11.234 1 87.88 77 TYR A C 1
ATOM 668 O O . TYR A 1 77 ? -10.484 -12.102 -11.781 1 87.88 77 TYR A O 1
ATOM 676 N N . PRO A 1 78 ? -12.711 -12.516 -11.82 1 84.62 78 PRO A N 1
ATOM 677 C CA . PRO A 1 78 ? -12.602 -13.008 -13.195 1 84.62 78 PRO A CA 1
ATOM 678 C C . PRO A 1 78 ? -12.094 -11.945 -14.172 1 84.62 78 PRO A C 1
ATOM 680 O O . PRO A 1 78 ? -11.406 -12.273 -15.141 1 84.62 78 PRO A O 1
ATOM 683 N N . TYR A 1 79 ? -12.5 -10.742 -13.914 1 84.38 79 TYR A N 1
ATOM 684 C CA . TYR A 1 79 ? -12.039 -9.617 -14.719 1 84.38 79 TYR A CA 1
ATOM 685 C C . TYR A 1 79 ? -11.156 -8.68 -13.906 1 84.38 79 TYR A C 1
ATOM 687 O O . TYR A 1 79 ? -11.477 -8.344 -12.766 1 84.38 79 TYR A O 1
ATOM 695 N N . LYS A 1 80 ? -9.992 -8.414 -14.469 1 82.56 80 LYS A N 1
ATOM 696 C CA . LYS A 1 80 ? -9.047 -7.535 -13.789 1 82.56 80 LYS A CA 1
ATOM 697 C C . LYS A 1 80 ? -8.594 -6.398 -14.703 1 82.56 80 LYS A C 1
ATOM 699 O O . LYS A 1 80 ? -8.586 -6.547 -15.93 1 82.56 80 LYS A O 1
ATOM 704 N N . LEU A 1 81 ? -8.234 -5.309 -14.031 1 81.81 81 LEU A N 1
ATOM 705 C CA . LEU A 1 81 ? -7.719 -4.168 -14.789 1 81.81 81 LEU A CA 1
ATOM 706 C C . LEU A 1 81 ? -6.32 -4.461 -15.328 1 81.81 81 LEU A C 1
ATOM 708 O O . LEU A 1 81 ? -6.016 -4.133 -16.469 1 81.81 81 LEU A O 1
ATOM 712 N N . VAL A 1 82 ? -5.457 -5.055 -14.422 1 76.38 82 VAL A N 1
ATOM 713 C CA . VAL A 1 82 ? -4.082 -5.387 -14.773 1 76.38 82 VAL A CA 1
ATOM 714 C C . VAL A 1 82 ? -3.797 -6.848 -14.438 1 76.38 82 VAL A C 1
ATOM 716 O O . VAL A 1 82 ? -3.918 -7.262 -13.281 1 76.38 82 VAL A O 1
ATOM 719 N N . PRO A 1 83 ? -3.488 -7.609 -15.414 1 70.19 83 PRO A N 1
ATOM 720 C CA . PRO A 1 83 ? -3.34 -9.055 -15.203 1 70.19 83 PRO A CA 1
ATOM 721 C C . PRO A 1 83 ? -2.15 -9.398 -14.312 1 70.19 83 PRO A C 1
ATOM 723 O O . PRO A 1 83 ? -2.129 -10.461 -13.688 1 70.19 83 PRO A O 1
ATOM 726 N N . PHE A 1 84 ? -1.154 -8.523 -14.289 1 65.12 84 PHE A N 1
ATOM 727 C CA . PHE A 1 84 ? 0.075 -8.906 -13.609 1 65.12 84 PHE A CA 1
ATOM 728 C C . PHE A 1 84 ? 0.035 -8.484 -12.141 1 65.12 84 PHE A C 1
ATOM 730 O O . PHE A 1 84 ? 0.974 -8.742 -11.391 1 65.12 84 PHE A O 1
ATOM 737 N N . ILE A 1 85 ? -0.968 -7.855 -11.758 1 64 85 ILE A N 1
ATOM 738 C CA . ILE A 1 85 ? -1.096 -7.457 -10.359 1 64 85 ILE A CA 1
ATOM 739 C C . ILE A 1 85 ? -2.189 -8.281 -9.688 1 64 85 ILE A C 1
ATOM 741 O O . ILE A 1 85 ? -3.352 -8.242 -10.102 1 64 85 ILE A O 1
ATOM 745 N N . PRO A 1 86 ? -1.723 -9.195 -8.828 1 59.72 86 PRO A N 1
ATOM 746 C CA . PRO A 1 86 ? -2.764 -9.938 -8.117 1 59.72 86 PRO A CA 1
ATOM 747 C C . PRO A 1 86 ? -3.738 -9.023 -7.379 1 59.72 86 PRO A C 1
ATOM 749 O O . PRO A 1 86 ? -3.346 -7.961 -6.887 1 59.72 86 PRO A O 1
ATOM 752 N N . GLY A 1 87 ? -4.996 -9.383 -7.508 1 64.5 87 GLY A N 1
ATOM 753 C CA . GLY A 1 87 ? -6.027 -8.594 -6.855 1 64.5 87 GLY A CA 1
ATOM 754 C C . GLY A 1 87 ? -6.656 -7.555 -7.77 1 64.5 87 GLY A C 1
ATOM 755 O O . GLY A 1 87 ? -6.594 -7.684 -8.992 1 64.5 87 GLY A O 1
ATOM 756 N N . ASN A 1 88 ? -7.469 -6.773 -7.188 1 79.5 88 ASN A N 1
ATOM 757 C CA . ASN A 1 88 ? -8.188 -5.738 -7.922 1 79.5 88 ASN A CA 1
ATOM 758 C C . ASN A 1 88 ? -7.766 -4.34 -7.477 1 79.5 88 ASN A C 1
ATOM 760 O O . ASN A 1 88 ? -8.344 -3.785 -6.539 1 79.5 88 ASN A O 1
ATOM 764 N N . ILE A 1 89 ? -6.785 -3.812 -8.188 1 84.81 89 ILE A N 1
ATOM 765 C CA . ILE A 1 89 ? -6.223 -2.518 -7.824 1 84.81 89 ILE A CA 1
ATOM 766 C C . ILE A 1 89 ? -7.316 -1.453 -7.852 1 84.81 89 ILE A C 1
ATOM 768 O O . ILE A 1 89 ? -7.297 -0.512 -7.055 1 84.81 89 ILE A O 1
ATOM 772 N N . SER A 1 90 ? -8.289 -1.644 -8.734 1 89.12 90 SER A N 1
ATOM 773 C CA . SER A 1 90 ? -9.352 -0.655 -8.875 1 89.12 90 SER A CA 1
ATOM 774 C C . SER A 1 90 ? -10.188 -0.562 -7.605 1 89.12 90 SER A C 1
ATOM 776 O O . SER A 1 90 ? -10.508 0.535 -7.145 1 89.12 90 SER A O 1
ATOM 778 N N . VAL A 1 91 ? -10.438 -1.676 -7.074 1 90.25 91 VAL A N 1
ATOM 779 C CA . VAL A 1 91 ? -11.258 -1.704 -5.871 1 90.25 91 VAL A CA 1
ATOM 780 C C . VAL A 1 91 ? -10.383 -1.475 -4.641 1 90.25 91 VAL A C 1
ATOM 782 O O . VAL A 1 91 ? -10.734 -0.683 -3.762 1 90.25 91 VAL A O 1
ATOM 785 N N . ASP A 1 92 ? -9.195 -1.983 -4.598 1 90.88 92 ASP A N 1
ATOM 786 C CA . ASP A 1 92 ? -8.312 -1.974 -3.432 1 90.88 92 ASP A CA 1
ATOM 787 C C . ASP A 1 92 ? -7.641 -0.614 -3.266 1 90.88 92 ASP A C 1
ATOM 789 O O . ASP A 1 92 ? -7.402 -0.167 -2.143 1 90.88 92 ASP A O 1
ATOM 793 N N . ALA A 1 93 ? -7.344 -0.032 -4.367 1 91.5 93 ALA A N 1
ATOM 794 C CA . ALA A 1 93 ? -6.523 1.173 -4.285 1 91.5 93 ALA A CA 1
ATOM 795 C C . ALA A 1 93 ? -7.367 2.43 -4.465 1 91.5 93 ALA A C 1
ATOM 797 O O . ALA A 1 93 ? -7.004 3.504 -3.98 1 91.5 93 ALA A O 1
ATOM 798 N N . ALA A 1 94 ? -8.445 2.268 -5.172 1 94.88 94 ALA A N 1
ATOM 799 C CA . ALA A 1 94 ? -9.172 3.48 -5.539 1 94.88 94 ALA A CA 1
ATOM 800 C C . ALA A 1 94 ? -10.562 3.504 -4.895 1 94.88 94 ALA A C 1
ATOM 802 O O . ALA A 1 94 ? -10.758 4.133 -3.854 1 94.88 94 ALA A O 1
ATOM 803 N N . LEU A 1 95 ? -11.43 2.625 -5.293 1 96.81 95 LEU A N 1
ATOM 804 C CA . LEU A 1 95 ? -12.844 2.727 -4.938 1 96.81 95 LEU A CA 1
ATOM 805 C C . LEU A 1 95 ? -13.031 2.656 -3.426 1 96.81 95 LEU A C 1
ATOM 807 O O . LEU A 1 95 ? -13.625 3.557 -2.826 1 96.81 95 LEU A O 1
ATOM 811 N N . VAL A 1 96 ? -12.461 1.653 -2.846 1 97.5 96 VAL A N 1
ATOM 812 C CA . VAL A 1 96 ? -12.727 1.411 -1.432 1 97.5 96 VAL A CA 1
ATOM 813 C C . VAL A 1 96 ? -11.992 2.447 -0.583 1 97.5 96 VAL A C 1
ATOM 815 O O . VAL A 1 96 ? -12.609 3.148 0.222 1 97.5 96 VAL A O 1
ATOM 818 N N . PRO A 1 97 ? -10.719 2.645 -0.764 1 97.62 97 PRO A N 1
ATOM 819 C CA . PRO A 1 97 ? -10.008 3.623 0.062 1 97.62 97 PRO A CA 1
ATOM 820 C C . PRO A 1 97 ? -10.578 5.035 -0.07 1 97.62 97 PRO A C 1
ATOM 822 O O . PRO A 1 97 ? -10.727 5.738 0.932 1 97.62 97 PRO A O 1
ATOM 825 N N . ILE A 1 98 ? -10.891 5.422 -1.237 1 97.38 98 ILE A N 1
ATOM 826 C CA . ILE A 1 98 ? -11.359 6.785 -1.461 1 97.38 98 ILE A CA 1
ATOM 827 C C . ILE A 1 98 ? -12.75 6.957 -0.856 1 97.38 98 ILE A C 1
ATOM 829 O O . ILE A 1 98 ? -13.078 8.023 -0.319 1 97.38 98 ILE A O 1
ATOM 833 N N . SER A 1 99 ? -13.594 5.918 -0.94 1 98.19 99 SER A N 1
ATOM 834 C CA . SER A 1 99 ? -14.891 5.965 -0.274 1 98.19 99 SER A CA 1
ATOM 835 C C . SER A 1 99 ? -14.734 6.18 1.228 1 98.19 99 SER A C 1
ATOM 837 O O . SER A 1 99 ? -15.438 7.004 1.818 1 98.19 99 SER A O 1
ATOM 839 N N . TYR A 1 100 ? -13.828 5.48 1.794 1 98.5 100 TYR A N 1
ATOM 840 C CA . TYR A 1 100 ? -13.617 5.617 3.23 1 98.5 100 TYR A CA 1
ATOM 841 C C . TYR A 1 100 ? -13 6.965 3.564 1 98.5 100 TYR A C 1
ATOM 843 O O . TYR A 1 100 ? -13.242 7.52 4.641 1 98.5 100 TYR A O 1
ATOM 851 N N . ILE A 1 101 ? -12.148 7.488 2.699 1 97.38 101 IL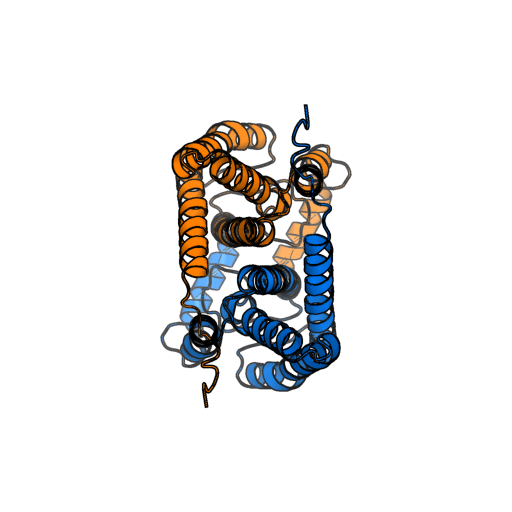E A N 1
ATOM 852 C CA . ILE A 1 101 ? -11.594 8.828 2.867 1 97.38 101 ILE A CA 1
ATOM 853 C C . ILE A 1 101 ? -12.727 9.844 2.992 1 97.38 101 ILE A C 1
ATOM 855 O O . ILE A 1 101 ? -12.719 10.688 3.896 1 97.38 101 ILE A O 1
ATOM 859 N N . PHE A 1 102 ? -13.68 9.703 2.096 1 97.25 102 PHE A N 1
ATOM 860 C CA . PHE A 1 102 ? -14.781 10.664 2.086 1 97.25 102 PHE A CA 1
ATOM 861 C C . PHE A 1 102 ? -15.617 10.547 3.352 1 97.25 102 PHE A C 1
ATOM 863 O O . PHE A 1 102 ? -16.062 11.547 3.91 1 97.25 102 PHE A O 1
ATOM 870 N N . VAL A 1 103 ? -15.836 9.344 3.818 1 98 103 VAL A N 1
ATOM 871 C CA . VAL A 1 103 ? -16.578 9.148 5.059 1 98 103 VAL A CA 1
ATOM 872 C C . VAL A 1 103 ? -15.797 9.734 6.23 1 98 103 VAL A C 1
ATOM 874 O O . VAL A 1 103 ? -16.359 10.43 7.078 1 98 103 VAL A O 1
ATOM 877 N N . TYR A 1 104 ? -14.523 9.461 6.258 1 97.25 104 TYR A N 1
ATOM 878 C CA . TYR A 1 104 ? -13.664 9.961 7.328 1 97.25 104 TYR A CA 1
ATOM 879 C C . TYR A 1 104 ? -13.648 11.484 7.348 1 97.25 104 TYR A C 1
ATOM 881 O O . TYR A 1 104 ? -13.867 12.102 8.391 1 97.25 104 TYR A O 1
ATOM 889 N N . GLN A 1 105 ? -13.445 12.062 6.238 1 95.94 105 GLN A N 1
ATOM 890 C CA . GLN A 1 105 ? -13.414 13.516 6.102 1 95.94 105 GLN A CA 1
ATOM 891 C C . GLN A 1 105 ? -14.758 14.133 6.496 1 95.94 105 GLN A C 1
ATOM 893 O O . GLN A 1 105 ? -14.797 15.109 7.25 1 95.94 105 GLN A O 1
ATOM 898 N N . TRP A 1 106 ? -15.828 13.555 5.973 1 95.62 106 TRP A N 1
ATOM 899 C CA . TRP A 1 106 ? -17.156 14.086 6.219 1 95.62 106 TRP A CA 1
ATOM 900 C C . TRP A 1 106 ? -17.516 13.992 7.699 1 95.62 106 TRP A C 1
ATOM 902 O O . TRP A 1 106 ? -18.047 14.938 8.281 1 95.62 106 TRP A O 1
ATOM 912 N N . THR A 1 107 ? -17.203 12.867 8.297 1 96.81 107 THR A N 1
ATOM 913 C CA . THR A 1 107 ? -17.562 12.688 9.703 1 96.81 107 THR A CA 1
ATOM 914 C C . THR A 1 107 ? -16.734 13.609 10.594 1 96.81 107 THR A C 1
ATOM 916 O O . THR A 1 107 ? -17.234 14.094 11.617 1 96.81 107 THR A O 1
ATOM 919 N N . LYS A 1 108 ? -15.539 13.812 10.25 1 93.38 108 LYS A N 1
ATOM 920 C CA . LYS A 1 108 ? -14.695 14.75 10.984 1 93.38 108 LYS A CA 1
ATOM 921 C C . LYS A 1 108 ? -15.242 16.172 10.875 1 93.38 108 LYS A C 1
ATOM 923 O O . LYS A 1 108 ? -15.344 16.875 11.883 1 93.38 108 LYS A O 1
ATOM 928 N N . LYS A 1 109 ? -15.617 16.562 9.734 1 92.56 109 LYS A N 1
ATOM 929 C CA . LYS A 1 109 ? -16.109 17.922 9.469 1 92.56 109 LYS A CA 1
ATOM 930 C C . LYS A 1 109 ? -17.438 18.172 10.148 1 92.56 109 LYS A C 1
ATOM 932 O O . LYS A 1 109 ? -17.672 19.234 10.719 1 92.56 109 LYS A O 1
ATOM 937 N N . LYS A 1 110 ? -18.266 17.219 10.117 1 96 110 LYS A N 1
ATOM 938 C CA . LYS A 1 110 ? -19.625 17.375 10.648 1 96 110 LYS A CA 1
ATOM 939 C C . LYS A 1 110 ? -19.703 16.891 12.094 1 96 110 LYS A C 1
ATOM 941 O O . LYS A 1 110 ? -20.766 16.906 12.703 1 96 110 LYS A O 1
ATOM 946 N N . LYS A 1 111 ? -18.625 16.422 12.617 1 96 111 LYS A N 1
ATOM 947 C CA . LYS A 1 111 ? -18.547 15.93 13.984 1 96 111 LYS A CA 1
ATOM 948 C C . LYS A 1 111 ? -19.516 14.773 14.219 1 96 111 LYS A C 1
ATOM 950 O O . LYS A 1 111 ? -20.266 14.781 15.195 1 96 111 LYS A O 1
ATOM 955 N N . LYS A 1 112 ? -19.531 13.93 13.273 1 97.5 112 LYS A N 1
ATOM 956 C CA . LYS A 1 112 ? -20.344 12.711 13.367 1 97.5 112 LYS A CA 1
ATOM 957 C C . LYS A 1 112 ? -19.484 11.523 13.797 1 97.5 112 LYS A C 1
ATOM 959 O O . LYS A 1 112 ? -18.25 11.602 13.781 1 97.5 112 LYS A O 1
ATOM 964 N N . ASN A 1 113 ? -20.188 10.523 14.242 1 97.88 113 ASN A N 1
ATOM 965 C CA . ASN A 1 113 ? -19.484 9.328 14.688 1 97.88 113 ASN A CA 1
ATOM 966 C C . ASN A 1 113 ? -18.922 8.539 13.5 1 97.88 113 ASN A C 1
ATOM 968 O O . ASN A 1 113 ? -19.688 7.949 12.734 1 97.88 113 ASN A O 1
ATOM 972 N N . PHE A 1 114 ? -17.656 8.438 13.352 1 98.06 114 PHE A N 1
ATOM 973 C CA . PHE A 1 114 ? -16.984 7.801 12.234 1 98.06 114 PHE A CA 1
ATOM 974 C C . PHE A 1 114 ? -17.359 6.324 12.148 1 98.06 114 PHE A C 1
ATOM 976 O O . PHE A 1 114 ? -17.641 5.82 11.055 1 98.06 114 PHE A O 1
ATOM 983 N N . TYR A 1 115 ? -17.406 5.656 13.281 1 98.38 115 TYR A N 1
ATOM 984 C CA . TYR A 1 115 ? -17.578 4.211 13.312 1 98.38 115 TYR A CA 1
ATOM 985 C C . TYR A 1 115 ? -18.969 3.816 12.82 1 98.38 115 TYR A C 1
ATOM 987 O O . TYR A 1 115 ? -19.125 2.789 12.156 1 98.38 115 TYR A O 1
ATOM 995 N N . ILE A 1 116 ? -19.891 4.621 13.062 1 98.62 116 ILE A N 1
ATOM 996 C CA . ILE A 1 116 ? -21.25 4.34 12.617 1 98.62 116 ILE A CA 1
ATOM 997 C C . ILE A 1 116 ? -21.328 4.43 11.094 1 98.62 116 ILE A C 1
ATOM 999 O O . ILE A 1 116 ? -21.812 3.512 10.438 1 98.62 116 ILE A O 1
ATOM 1003 N N . TYR A 1 117 ? -20.844 5.457 10.523 1 98.62 117 TYR A N 1
ATOM 1004 C CA . TYR A 1 117 ? -20.938 5.684 9.086 1 98.62 117 TYR A CA 1
ATOM 1005 C C . TYR A 1 117 ? -20 4.762 8.32 1 98.62 117 TYR A C 1
ATOM 1007 O O . TYR A 1 117 ? -20.312 4.328 7.207 1 98.62 117 TYR A O 1
ATOM 1015 N N . ALA A 1 118 ? -18.844 4.488 8.914 1 98.75 118 ALA A N 1
ATOM 1016 C CA . ALA A 1 118 ? -17.938 3.527 8.289 1 98.75 118 ALA A CA 1
ATOM 1017 C C . ALA A 1 118 ? -18.547 2.129 8.266 1 98.75 118 ALA A C 1
ATOM 1019 O O . ALA A 1 118 ? -18.359 1.379 7.309 1 98.75 118 ALA A O 1
ATOM 1020 N N . THR A 1 119 ? -19.219 1.831 9.352 1 98.81 119 THR A N 1
ATOM 1021 C CA . THR A 1 119 ? -19.922 0.559 9.375 1 98.81 119 THR A CA 1
ATOM 1022 C C . THR A 1 119 ? -21.016 0.531 8.312 1 98.81 119 THR A C 1
ATOM 1024 O O . THR A 1 119 ? -21.219 -0.484 7.645 1 98.81 119 THR A O 1
ATOM 1027 N N . GLY A 1 120 ? -21.75 1.627 8.211 1 98.75 120 GLY A N 1
ATOM 1028 C CA . GLY A 1 120 ? -22.75 1.739 7.152 1 98.75 120 GLY A CA 1
ATOM 1029 C C . GLY A 1 120 ? -22.156 1.533 5.77 1 98.75 120 GLY A C 1
ATOM 1030 O O . GLY A 1 120 ? -22.75 0.838 4.938 1 98.75 120 GLY A O 1
ATOM 1031 N N . LEU A 1 121 ? -21.031 2.152 5.531 1 98.75 121 LEU A N 1
ATOM 1032 C CA . LEU A 1 121 ? -20.344 1.987 4.25 1 98.75 121 LEU A CA 1
ATOM 1033 C C . LEU A 1 121 ? -19.953 0.533 4.035 1 98.75 121 LEU A C 1
ATOM 1035 O O . LEU A 1 121 ? -20.062 0.012 2.924 1 98.75 121 LEU A O 1
ATOM 1039 N N . SER A 1 122 ? -19.453 -0.117 5.105 1 98.81 122 SER A N 1
ATOM 1040 C CA . SER A 1 122 ? -19.078 -1.524 5.031 1 98.81 122 SER A CA 1
ATOM 1041 C C . SER A 1 122 ? -20.281 -2.402 4.695 1 98.81 122 SER A C 1
ATOM 1043 O O . SER A 1 122 ? -20.156 -3.367 3.938 1 98.81 122 SER A O 1
ATOM 1045 N N . LEU A 1 123 ? -21.422 -2.094 5.281 1 98.69 123 LEU A N 1
ATOM 1046 C CA . LEU A 1 123 ? -22.656 -2.799 4.953 1 98.69 123 LEU A CA 1
ATOM 1047 C C . LEU A 1 123 ? -23 -2.627 3.477 1 98.69 123 LEU A C 1
ATOM 1049 O O . LEU A 1 123 ? -23.359 -3.594 2.803 1 98.69 123 LEU A O 1
ATOM 1053 N N . PHE A 1 124 ? -22.859 -1.427 3.035 1 98.69 124 PHE A N 1
ATOM 1054 C CA . PHE A 1 124 ? -23.141 -1.134 1.635 1 98.69 124 PHE A CA 1
ATOM 1055 C C . PHE A 1 124 ? -22.234 -1.946 0.715 1 98.69 124 PHE A C 1
ATOM 1057 O O . PHE A 1 124 ? -22.719 -2.586 -0.224 1 98.69 124 PHE A O 1
ATOM 1064 N N . PHE A 1 125 ? -20.938 -1.974 0.969 1 98.38 125 PHE A N 1
ATOM 1065 C CA . PHE A 1 125 ? -19.984 -2.676 0.111 1 98.38 125 PHE A CA 1
ATOM 1066 C C . PHE A 1 125 ? -20.219 -4.18 0.156 1 98.38 125 PHE A C 1
ATOM 1068 O O . PHE A 1 125 ? -20.125 -4.859 -0.868 1 98.38 125 PHE A O 1
ATOM 1075 N N . SER A 1 126 ? -20.562 -4.668 1.322 1 98.19 126 SER A N 1
ATOM 1076 C CA . SER A 1 126 ? -20.641 -6.113 1.499 1 98.19 126 SER A CA 1
ATOM 1077 C C . SER A 1 126 ? -21.969 -6.668 1.001 1 98.19 126 SER A C 1
ATOM 1079 O O . SER A 1 126 ? -22.016 -7.742 0.399 1 98.19 126 SER A O 1
ATOM 1081 N N . PHE A 1 127 ? -23.062 -5.918 1.207 1 98.38 127 PHE A N 1
ATOM 1082 C CA . PHE A 1 127 ? -24.375 -6.535 1.003 1 98.38 127 PHE A CA 1
ATOM 1083 C C . PHE A 1 127 ? -25.078 -5.918 -0.195 1 98.38 127 PHE A C 1
ATOM 1085 O O . PHE A 1 127 ? -26.125 -6.41 -0.623 1 98.38 127 PHE A O 1
ATOM 1092 N N . ILE A 1 128 ? -24.531 -4.914 -0.746 1 98 128 ILE A N 1
ATOM 1093 C CA . ILE A 1 128 ? -25.141 -4.328 -1.938 1 98 128 ILE A CA 1
ATOM 1094 C C . ILE A 1 128 ? -24.141 -4.359 -3.09 1 98 128 ILE A C 1
ATOM 1096 O O . ILE A 1 128 ? -24.375 -5.004 -4.113 1 98 128 ILE A O 1
ATOM 1100 N N . PHE A 1 129 ? -22.984 -3.77 -2.885 1 97.19 129 PHE A N 1
ATOM 1101 C CA . PHE A 1 129 ? -21.984 -3.637 -3.936 1 97.19 129 PHE A CA 1
ATOM 1102 C C . PHE A 1 129 ? -21.469 -5.004 -4.371 1 97.19 129 PHE A C 1
ATOM 1104 O O . PHE A 1 129 ? -21.469 -5.32 -5.562 1 97.19 129 PHE A O 1
ATOM 1111 N N . LYS A 1 130 ? -21.031 -5.863 -3.4 1 96.69 130 LYS A N 1
ATOM 1112 C CA . LYS A 1 130 ? -20.422 -7.145 -3.732 1 96.69 130 LYS A CA 1
ATOM 1113 C C . LYS A 1 130 ? -21.422 -8.086 -4.391 1 96.69 130 LYS A C 1
ATOM 1115 O O . LYS A 1 130 ? -21.125 -8.719 -5.402 1 96.69 130 LYS A O 1
ATOM 1120 N N . PRO A 1 131 ? -22.688 -8.133 -3.875 1 96.38 131 PRO A N 1
ATOM 1121 C CA . PRO A 1 131 ? -23.672 -8.945 -4.594 1 96.38 131 PRO A CA 1
ATOM 1122 C C . PRO A 1 131 ? -23.891 -8.469 -6.027 1 96.38 131 PRO A C 1
ATOM 1124 O O . PRO A 1 131 ? -24.062 -9.289 -6.934 1 96.38 131 PRO A O 1
ATOM 1127 N N . ILE A 1 132 ? -23.891 -7.23 -6.266 1 95.88 132 ILE A N 1
ATOM 1128 C CA . ILE A 1 132 ? -24.125 -6.68 -7.598 1 95.88 132 ILE A CA 1
ATOM 1129 C C . ILE A 1 132 ? -22.969 -7.082 -8.523 1 95.88 132 ILE A C 1
ATOM 1131 O O . ILE A 1 132 ? -23.203 -7.566 -9.633 1 95.88 132 ILE A O 1
ATOM 1135 N N . ILE A 1 133 ? -21.734 -6.969 -8.047 1 93.94 133 ILE A N 1
ATOM 1136 C CA . ILE A 1 133 ? -20.625 -7.25 -8.938 1 93.94 133 ILE A CA 1
ATOM 1137 C C . ILE A 1 133 ? -20.453 -8.758 -9.094 1 93.94 133 ILE A C 1
ATOM 1139 O O . ILE A 1 133 ? -19.984 -9.234 -10.133 1 93.94 133 ILE A O 1
ATOM 1143 N N . HIS A 1 134 ? -20.844 -9.477 -8.102 1 93.56 134 HIS A N 1
ATOM 1144 C CA . HIS A 1 134 ? -20.859 -10.93 -8.211 1 93.56 134 HIS A CA 1
ATOM 1145 C C . HIS A 1 134 ? -21.844 -11.391 -9.289 1 93.56 134 HIS A C 1
ATOM 1147 O O . HIS A 1 134 ? -21.516 -12.273 -10.086 1 93.56 134 HIS A O 1
ATOM 1153 N N . SER A 1 135 ? -23.016 -10.844 -9.344 1 93.62 135 SER A N 1
ATOM 1154 C CA . SER A 1 135 ? -24.047 -11.211 -10.312 1 93.62 135 SER A CA 1
ATOM 1155 C C . SER A 1 135 ? -23.594 -10.891 -11.734 1 93.62 135 SER A C 1
ATOM 1157 O O . SER A 1 135 ? -24.078 -11.492 -12.695 1 93.62 135 SER A O 1
ATOM 1159 N N . HIS A 1 136 ? -22.625 -9.977 -11.859 1 91.88 136 HIS A N 1
ATOM 1160 C CA . HIS A 1 136 ? -22.125 -9.586 -13.18 1 91.88 136 HIS A CA 1
ATOM 1161 C C . HIS A 1 136 ? -20.781 -10.227 -13.469 1 91.88 136 HIS A C 1
ATOM 1163 O O . HIS A 1 136 ? -20.062 -9.789 -14.375 1 91.88 136 HIS A O 1
ATOM 1169 N N . GLN A 1 137 ? -20.328 -11.078 -12.57 1 88.75 137 GLN A N 1
ATOM 1170 C CA . GLN A 1 137 ? -19.172 -11.938 -12.758 1 88.75 137 GLN A CA 1
ATOM 1171 C C . GLN A 1 137 ? -17.875 -11.141 -12.641 1 88.75 137 GLN A C 1
ATOM 1173 O O . GLN A 1 137 ? -16.875 -11.469 -13.281 1 88.75 137 GLN A O 1
ATOM 1178 N N . LEU A 1 138 ? -17.984 -10.086 -11.906 1 89.62 138 LEU A N 1
ATOM 1179 C CA . LEU A 1 138 ? -16.797 -9.289 -11.648 1 89.62 138 LEU A CA 1
ATOM 1180 C C . LEU A 1 138 ? -16.078 -9.781 -10.383 1 89.62 138 LEU A C 1
ATOM 1182 O O . LEU A 1 138 ? -14.914 -9.445 -10.156 1 89.62 138 LEU A O 1
ATOM 1186 N N . PHE A 1 139 ? -16.781 -10.508 -9.656 1 90.12 139 PHE A N 1
ATOM 1187 C CA . PHE A 1 139 ? -16.312 -11.039 -8.375 1 90.12 139 PHE A CA 1
ATOM 1188 C C . PHE A 1 139 ? -16.953 -12.391 -8.094 1 90.12 139 PHE A C 1
ATOM 1190 O O . PHE A 1 139 ? -18.125 -12.617 -8.422 1 90.12 139 PHE A O 1
ATOM 1197 N N . GLU A 1 140 ? -16.219 -13.289 -7.539 1 92.94 140 GLU A N 1
ATOM 1198 C CA . GLU A 1 140 ? -16.734 -14.609 -7.207 1 92.94 140 GLU A CA 1
ATOM 1199 C C . GLU A 1 140 ? -16.297 -15.039 -5.805 1 92.94 140 GLU A C 1
ATOM 1201 O O . GLU A 1 140 ? -15.164 -14.797 -5.398 1 92.94 140 GLU A O 1
ATOM 1206 N N . LEU A 1 141 ? -17.203 -15.672 -5.145 1 94.06 141 LEU A N 1
ATOM 1207 C CA . LEU A 1 141 ? -16.938 -16.219 -3.818 1 94.06 141 LEU A CA 1
ATOM 1208 C C . LEU A 1 141 ? -16.766 -17.734 -3.875 1 94.06 141 LEU A C 1
ATOM 1210 O O . LEU A 1 141 ? -17.469 -18.422 -4.621 1 94.06 141 LEU A O 1
ATOM 1214 N N . HIS A 1 142 ? -15.836 -18.141 -3.109 1 93.81 142 HIS A N 1
ATOM 1215 C CA . HIS A 1 142 ? -15.555 -19.562 -3.064 1 93.81 142 HIS A CA 1
ATOM 1216 C C . HIS A 1 142 ? -15.344 -20.047 -1.631 1 93.81 142 HIS A C 1
ATOM 1218 O O . HIS A 1 142 ? -15.359 -19.234 -0.696 1 93.81 142 HIS A O 1
ATOM 1224 N N . LYS A 1 143 ? -15.297 -21.375 -1.405 1 93.88 143 LYS A N 1
ATOM 1225 C CA . LYS A 1 143 ? -14.875 -22.062 -0.182 1 93.88 143 LYS A CA 1
ATOM 1226 C C . LYS A 1 143 ? -15.719 -21.609 1.008 1 93.88 143 LYS A C 1
ATOM 1228 O O . LYS A 1 143 ? -15.195 -21.375 2.1 1 93.88 143 LYS A O 1
ATOM 1233 N N . GLY A 1 144 ? -16.906 -21.266 0.787 1 93.12 144 GLY A N 1
ATOM 1234 C CA . GLY A 1 144 ? -17.828 -20.984 1.877 1 93.12 144 GLY A CA 1
ATOM 1235 C C . GLY A 1 144 ? -17.781 -19.547 2.34 1 93.12 144 GLY A C 1
ATOM 1236 O O . GLY A 1 144 ? -18.453 -19.172 3.301 1 93.12 144 GLY A O 1
ATOM 1237 N N . THR A 1 145 ? -16.906 -18.797 1.692 1 95.38 145 THR A N 1
ATOM 1238 C CA . THR A 1 145 ? -16.891 -17.375 1.993 1 95.38 145 THR A CA 1
ATOM 1239 C C . THR A 1 145 ? -18.188 -16.703 1.547 1 95.38 145 THR A C 1
ATOM 1241 O O . THR A 1 145 ? -18.703 -17 0.468 1 95.38 145 THR A O 1
ATOM 1244 N N . ASN A 1 146 ? -18.734 -15.852 2.447 1 96.81 146 ASN A N 1
ATOM 1245 C CA . ASN A 1 146 ? -19.969 -15.156 2.113 1 96.81 146 ASN A CA 1
ATOM 1246 C C . ASN A 1 146 ? -19.859 -13.656 2.365 1 96.81 146 ASN A C 1
ATOM 1248 O O . ASN A 1 146 ? -18.797 -13.164 2.746 1 96.81 146 ASN A O 1
ATOM 1252 N N . TYR A 1 147 ? -20.938 -12.984 2.156 1 97.44 147 TYR A N 1
ATOM 1253 C CA . TYR A 1 147 ? -20.922 -11.523 2.213 1 97.44 147 TYR A CA 1
ATOM 1254 C C . TYR A 1 147 ? -20.75 -11.031 3.645 1 97.44 147 TYR A C 1
ATOM 1256 O O . TYR A 1 147 ? -20.203 -9.945 3.877 1 97.44 147 TYR A O 1
ATOM 1264 N N . PHE A 1 148 ? -21.188 -11.859 4.582 1 97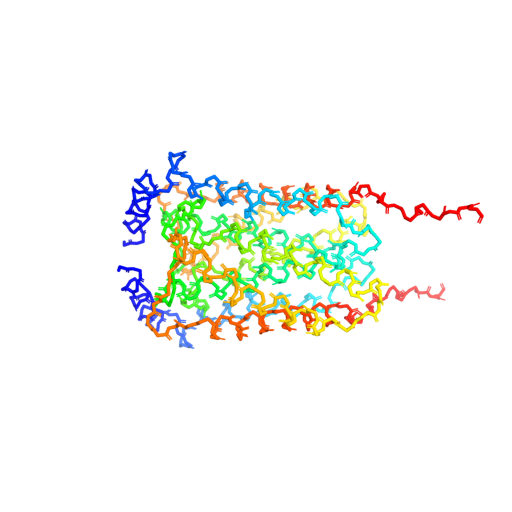.81 148 PHE A N 1
ATOM 1265 C CA . PHE A 1 148 ? -21.016 -11.492 5.984 1 97.81 148 PHE A CA 1
ATOM 1266 C C . PHE A 1 148 ? -19.531 -11.531 6.371 1 97.81 148 PHE A C 1
ATOM 1268 O O . PHE A 1 148 ? -19.062 -10.672 7.117 1 97.81 148 PHE A O 1
ATOM 1275 N N . HIS A 1 149 ? -18.828 -12.508 5.879 1 97.81 149 HIS A N 1
ATOM 1276 C CA . HIS A 1 149 ? -17.391 -12.555 6.094 1 97.81 149 HIS A CA 1
ATOM 1277 C C . HIS A 1 149 ? -16.703 -11.305 5.543 1 97.81 149 HIS A C 1
ATOM 1279 O O . HIS A 1 149 ? -15.828 -10.727 6.191 1 97.81 149 HIS A O 1
ATOM 1285 N N . LEU A 1 150 ? -17.156 -10.883 4.359 1 97.19 150 LEU A N 1
ATOM 1286 C CA . LEU A 1 150 ? -16.609 -9.68 3.75 1 97.19 150 LEU A CA 1
ATOM 1287 C C . LEU A 1 150 ? -16.922 -8.453 4.598 1 97.19 150 LEU A C 1
ATOM 1289 O O . LEU A 1 150 ? -16.062 -7.57 4.746 1 97.19 150 LEU A O 1
ATOM 1293 N N . PHE A 1 151 ? -18.109 -8.461 5.117 1 98.44 151 PHE A N 1
ATOM 1294 C CA . PHE A 1 151 ? -18.516 -7.355 5.98 1 98.44 151 PHE A CA 1
ATOM 1295 C C . PHE A 1 151 ? -17.578 -7.242 7.184 1 98.44 151 PHE A C 1
ATOM 1297 O O . PHE A 1 151 ? -17.109 -6.152 7.504 1 98.44 151 PHE A O 1
ATOM 1304 N N . LEU A 1 152 ? -17.281 -8.305 7.816 1 98.5 152 LEU A N 1
ATOM 1305 C CA . LEU A 1 152 ? -16.406 -8.32 8.984 1 98.5 152 LEU A CA 1
ATOM 1306 C C . LEU A 1 152 ? -15 -7.863 8.617 1 98.5 152 LEU A C 1
ATOM 1308 O O . LEU A 1 152 ? -14.359 -7.148 9.391 1 98.5 152 LEU A O 1
ATOM 1312 N N . LEU A 1 153 ? -14.586 -8.234 7.473 1 97.88 153 LEU A N 1
ATOM 1313 C CA . LEU A 1 153 ? -13.258 -7.848 7.016 1 97.88 153 LEU A CA 1
ATOM 1314 C C . LEU A 1 153 ? -13.188 -6.348 6.758 1 97.88 153 LEU A C 1
ATOM 1316 O O . LEU A 1 153 ? -12.203 -5.695 7.113 1 97.88 153 LEU A O 1
ATOM 1320 N N . TYR A 1 154 ? -14.242 -5.809 6.117 1 98.5 154 TYR A N 1
ATOM 1321 C CA . TYR A 1 154 ? -14.289 -4.367 5.914 1 98.5 154 TYR A CA 1
ATOM 1322 C C . TYR A 1 154 ? -14.227 -3.627 7.246 1 98.5 154 TYR A C 1
ATOM 1324 O O . TYR A 1 154 ? -13.516 -2.625 7.371 1 98.5 154 TYR A O 1
ATOM 1332 N N . CYS A 1 155 ? -14.93 -4.133 8.203 1 98.69 155 CYS A N 1
ATOM 1333 C CA . CYS A 1 155 ? -14.938 -3.512 9.523 1 98.69 155 CYS A CA 1
ATOM 1334 C C . CYS A 1 155 ? -13.555 -3.588 10.172 1 98.69 155 CYS A C 1
ATOM 1336 O O . CYS A 1 155 ? -13.078 -2.605 10.742 1 98.69 155 CYS A O 1
ATOM 1338 N N . LEU A 1 156 ? -12.977 -4.715 10.078 1 98.38 156 LEU A N 1
ATOM 1339 C CA . LEU A 1 156 ? -11.633 -4.887 10.617 1 98.38 156 LEU A CA 1
ATOM 1340 C C . LEU A 1 156 ? -10.664 -3.889 9.992 1 98.38 156 LEU A C 1
ATOM 1342 O O . LEU A 1 156 ? -9.867 -3.266 10.695 1 98.38 156 LEU A O 1
ATOM 1346 N N . ILE A 1 157 ? -10.773 -3.691 8.703 1 98.06 157 ILE A N 1
ATOM 1347 C CA . ILE A 1 157 ? -9.852 -2.857 7.938 1 98.06 157 ILE A CA 1
ATOM 1348 C C . ILE A 1 157 ? -10 -1.398 8.367 1 98.06 157 ILE A C 1
ATOM 1350 O O . ILE A 1 157 ? -9.008 -0.729 8.664 1 98.06 157 ILE A O 1
ATOM 1354 N N . PHE A 1 158 ? -11.25 -0.881 8.391 1 98.5 158 PHE A N 1
ATOM 1355 C CA . PHE A 1 158 ? -11.352 0.542 8.688 1 98.5 158 PHE A CA 1
ATOM 1356 C C . PHE A 1 158 ? -11.055 0.808 10.164 1 98.5 158 PHE A C 1
ATOM 1358 O O . PHE A 1 158 ? -10.539 1.868 10.516 1 98.5 158 PHE A O 1
ATOM 1365 N N . ILE A 1 159 ? -11.383 -0.172 11.07 1 98.44 159 ILE A N 1
ATOM 1366 C CA . ILE A 1 159 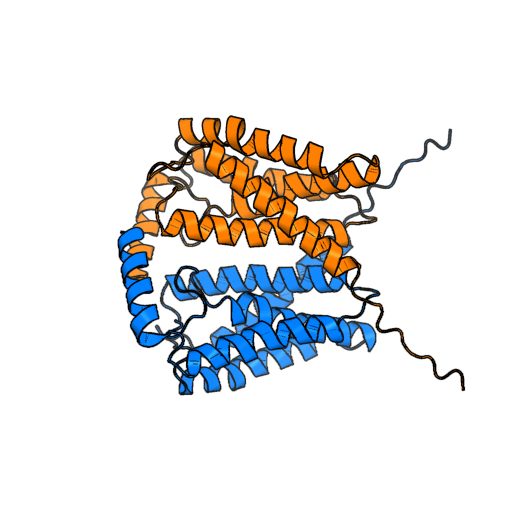? -11.086 -0.002 12.484 1 98.44 159 ILE A CA 1
ATOM 1367 C C . ILE A 1 159 ? -9.57 0.022 12.695 1 98.44 159 ILE A C 1
ATOM 1369 O O . ILE A 1 159 ? -9.047 0.903 13.383 1 98.44 159 ILE A O 1
ATOM 1373 N N . PHE A 1 160 ? -8.906 -0.885 12.086 1 97.56 160 PHE A N 1
ATOM 1374 C CA . PHE A 1 160 ? -7.453 -0.944 12.227 1 97.56 160 PHE A CA 1
ATOM 1375 C C . PHE A 1 160 ? -6.805 0.293 11.617 1 97.56 160 PHE A C 1
ATOM 1377 O O . PHE A 1 160 ? -5.848 0.837 12.172 1 97.56 160 PHE A O 1
ATOM 1384 N N . SER A 1 161 ? -7.273 0.665 10.453 1 97.75 161 SER A N 1
ATOM 1385 C CA . SER A 1 161 ? -6.754 1.86 9.797 1 97.75 161 SER A CA 1
ATOM 1386 C C . SER A 1 161 ? -6.93 3.094 10.672 1 97.75 161 SER A C 1
ATOM 1388 O O . SER A 1 161 ? -6.031 3.936 10.758 1 97.75 161 SER A O 1
ATOM 1390 N N . LYS A 1 162 ? -8.086 3.145 11.328 1 97.44 162 LYS A N 1
ATOM 1391 C CA . LYS A 1 162 ? -8.359 4.254 12.227 1 97.44 162 LYS A CA 1
ATOM 1392 C C . LYS A 1 162 ? -7.449 4.211 13.453 1 97.44 162 LYS A C 1
ATOM 1394 O O . LYS A 1 162 ? -6.918 5.242 13.875 1 97.44 162 LYS A O 1
ATOM 1399 N N . ILE A 1 163 ? -7.246 3.078 13.977 1 96.25 163 ILE A N 1
ATOM 1400 C CA . ILE A 1 163 ? -6.375 2.906 15.133 1 96.25 163 ILE A CA 1
ATOM 1401 C C . ILE A 1 163 ? -4.957 3.35 14.781 1 96.25 163 ILE A C 1
ATOM 1403 O O . ILE A 1 163 ? -4.34 4.121 15.523 1 96.25 163 ILE A O 1
ATOM 1407 N N . VAL A 1 164 ? -4.453 2.906 13.664 1 94.12 164 VAL A N 1
ATOM 1408 C CA . VAL A 1 164 ? -3.105 3.254 13.227 1 94.12 164 VAL A CA 1
ATOM 1409 C C . VAL A 1 164 ? -3 4.766 13.031 1 94.12 164 VAL A C 1
ATOM 1411 O O . VAL A 1 164 ? -2.021 5.387 13.453 1 94.12 164 VAL A O 1
ATOM 1414 N N . THR A 1 165 ? -3.992 5.312 12.391 1 94.44 165 THR A N 1
ATOM 1415 C CA . THR A 1 165 ? -4.004 6.75 12.141 1 94.44 165 THR A CA 1
ATOM 1416 C C . THR A 1 165 ? -3.986 7.527 13.453 1 94.44 165 THR A C 1
ATOM 1418 O O . THR A 1 165 ? -3.244 8.5 13.594 1 94.44 165 THR A O 1
ATOM 1421 N N . ASN A 1 166 ? -4.766 7.031 14.445 1 93.06 166 ASN A N 1
ATOM 1422 C CA . ASN A 1 166 ? -4.824 7.691 15.742 1 93.06 166 ASN A CA 1
ATOM 1423 C C . ASN A 1 166 ? -3.498 7.57 16.484 1 93.06 166 ASN A C 1
ATOM 1425 O O . ASN A 1 166 ? -3.045 8.531 17.125 1 93.06 166 ASN A O 1
ATOM 1429 N N . ILE A 1 167 ? -2.926 6.453 16.438 1 89.06 167 ILE A N 1
ATOM 1430 C CA . ILE A 1 167 ? -1.638 6.242 17.094 1 89.06 167 ILE A CA 1
ATOM 1431 C C . ILE A 1 167 ? -0.582 7.141 16.453 1 89.06 167 ILE A C 1
ATOM 1433 O O . ILE A 1 167 ? 0.207 7.777 17.156 1 89.06 167 ILE A O 1
ATOM 1437 N N . TYR A 1 168 ? -0.609 7.078 15.102 1 87.5 168 TYR A N 1
ATOM 1438 C CA . TYR A 1 168 ? 0.334 7.898 14.352 1 87.5 168 TYR A CA 1
ATOM 1439 C C . TYR A 1 168 ? 0.184 9.375 14.703 1 87.5 168 TYR A C 1
ATOM 1441 O O . TYR A 1 168 ? 1.175 10.102 14.789 1 87.5 168 TYR A O 1
ATOM 1449 N N . ASP A 1 169 ? -1.001 9.797 14.969 1 86.5 169 ASP A N 1
ATOM 1450 C CA . ASP A 1 169 ? -1.299 11.18 15.32 1 86.5 169 ASP A CA 1
ATOM 1451 C C . ASP A 1 169 ? -0.796 11.516 16.719 1 86.5 169 ASP A C 1
ATOM 1453 O O . ASP A 1 169 ? -0.462 12.664 17.016 1 86.5 169 ASP A O 1
ATOM 1457 N N . LYS A 1 170 ? -0.769 10.516 17.594 1 81.88 170 LYS A N 1
ATOM 1458 C CA . LYS A 1 170 ? -0.432 10.766 18.984 1 81.88 170 LYS A CA 1
ATOM 1459 C C . LYS A 1 170 ? 1.056 10.539 19.25 1 81.88 170 LYS A C 1
ATOM 1461 O O . LYS A 1 170 ? 1.518 10.641 20.391 1 81.88 170 LYS A O 1
ATOM 1466 N N . LEU A 1 171 ? 1.727 10.133 18.281 1 76.44 171 LEU A N 1
ATOM 1467 C CA . LEU A 1 171 ? 3.16 9.961 18.484 1 76.44 171 LEU A CA 1
ATOM 1468 C C . LEU A 1 171 ? 3.793 11.242 19 1 76.44 171 LEU A C 1
ATOM 1470 O O . LEU A 1 171 ? 3.469 12.336 18.531 1 76.44 171 LEU A O 1
ATOM 1474 N N . PRO A 1 172 ? 4.426 11.078 20.297 1 62.03 172 PRO A N 1
ATOM 1475 C CA . PRO A 1 172 ? 4.926 12.258 21.016 1 62.03 172 PRO A CA 1
ATOM 1476 C C . PRO A 1 172 ? 5.879 13.094 20.172 1 62.03 172 PRO A C 1
ATOM 1478 O O . PRO A 1 172 ? 6.555 12.562 19.281 1 62.03 172 PRO A O 1
ATOM 1481 N N . LEU A 1 173 ? 5.711 14.484 20.25 1 55.03 173 LEU A N 1
ATOM 1482 C CA . LEU A 1 173 ? 6.535 15.508 19.609 1 55.03 173 LEU A CA 1
ATOM 1483 C C . LEU A 1 173 ? 7.992 15.383 20.047 1 55.03 173 LEU A C 1
ATOM 1485 O O . LEU A 1 173 ? 8.273 15.18 21.234 1 55.03 173 LEU A O 1
ATOM 1489 N N . ARG A 1 174 ? 8.844 14.734 19.516 1 53.72 174 ARG A N 1
ATOM 1490 C CA . ARG A 1 174 ? 10.234 14.977 19.891 1 53.72 174 ARG A CA 1
ATOM 1491 C C . ARG A 1 174 ? 10.617 16.438 19.641 1 53.72 174 ARG A C 1
ATOM 1493 O O . ARG A 1 174 ? 10.781 16.859 18.5 1 53.72 174 ARG A O 1
ATOM 1500 N N . GLY A 1 175 ? 9.898 17.453 20.047 1 42.34 175 GLY A N 1
ATOM 1501 C CA . GLY A 1 175 ? 10.32 18.844 20 1 42.34 175 GLY A CA 1
ATOM 1502 C C . GLY A 1 175 ? 11.828 19 20.141 1 42.34 175 GLY A C 1
ATOM 1503 O O . GLY A 1 175 ? 12.516 18.094 20.609 1 42.34 175 GLY A O 1
ATOM 1504 N N . MET A 1 176 ? 12.43 20.094 19.422 1 40.34 176 MET A N 1
ATOM 1505 C CA . MET A 1 176 ? 13.562 21.016 19.5 1 40.34 176 MET A CA 1
ATOM 1506 C C . MET A 1 176 ? 13.828 21.406 20.953 1 40.34 176 MET A C 1
ATOM 1508 O O . MET A 1 176 ? 13.039 22.141 21.547 1 40.34 176 MET A O 1
ATOM 1512 N N . LYS A 1 177 ? 14.125 20.75 21.938 1 39.94 177 LYS A N 1
ATOM 1513 C CA . LYS A 1 177 ? 14.82 21.469 23 1 39.94 177 LYS A CA 1
ATOM 1514 C C . LYS A 1 177 ? 15.672 22.609 22.438 1 39.94 177 LYS A C 1
ATOM 1516 O O . LYS A 1 177 ? 16.672 22.359 21.766 1 39.94 177 LYS A O 1
ATOM 1521 N N . GLN A 1 178 ? 15.109 23.719 21.922 1 35.62 178 GLN A N 1
ATOM 1522 C CA . GLN A 1 178 ? 15.773 25.016 22.031 1 35.62 178 GLN A CA 1
ATOM 1523 C C . GLN A 1 178 ? 16.562 25.125 23.328 1 35.62 178 GLN A C 1
ATOM 1525 O O . GLN A 1 178 ? 16.047 24.844 24.406 1 35.62 178 GLN A O 1
ATOM 1530 N N . SER A 1 179 ? 17.875 24.891 23.328 1 32.66 179 SER A N 1
ATOM 1531 C CA . SER A 1 179 ? 18.766 25.531 24.281 1 32.66 179 SER A CA 1
ATOM 1532 C C . SER A 1 179 ? 18.25 26.922 24.656 1 32.66 179 SER A C 1
ATOM 1534 O O . SER A 1 179 ? 18.188 27.812 23.812 1 32.66 179 SER A O 1
ATOM 1536 N N . SER A 1 180 ? 17.219 27.047 25.344 1 30.19 180 SER A N 1
ATOM 1537 C CA . SER A 1 180 ? 17.141 28.266 26.156 1 30.19 180 SER A CA 1
ATOM 1538 C C . SER A 1 180 ? 18.469 28.562 26.828 1 30.19 180 SER A C 1
ATOM 1540 O O . SER A 1 180 ? 18.562 29.469 27.656 1 30.19 180 SER A O 1
ATOM 1542 N N . ASN A 1 181 ? 19.656 28.062 26.391 1 26.8 181 ASN A N 1
ATOM 1543 C CA . ASN A 1 181 ? 20.594 29.047 26.906 1 26.8 181 ASN A CA 1
ATOM 1544 C C . ASN A 1 181 ? 20.547 30.344 26.109 1 2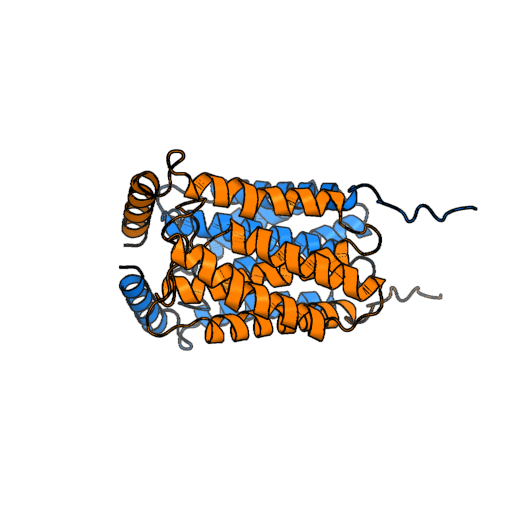6.8 181 ASN A C 1
ATOM 1546 O O . ASN A 1 181 ? 20.469 30.312 24.875 1 26.8 181 ASN A O 1
ATOM 1550 N N . MET B 1 1 ? -5.07 -23.844 -9.359 1 71.75 1 MET B N 1
ATOM 1551 C CA . MET B 1 1 ? -3.664 -23.562 -9.617 1 71.75 1 MET B CA 1
ATOM 1552 C C . MET B 1 1 ? -3.102 -22.594 -8.586 1 71.75 1 MET B C 1
ATOM 1554 O O . MET B 1 1 ? -2.117 -22.891 -7.914 1 71.75 1 MET B O 1
ATOM 1558 N N . GLN B 1 2 ? -3.799 -21.531 -8.328 1 70.44 2 GLN B N 1
ATOM 1559 C CA . GLN B 1 2 ? -3.324 -20.562 -7.355 1 70.44 2 GLN B CA 1
ATOM 1560 C C . GLN B 1 2 ? -3.256 -21.172 -5.957 1 70.44 2 GLN B C 1
ATOM 1562 O O . GLN B 1 2 ? -2.289 -20.953 -5.227 1 70.44 2 GLN B O 1
ATOM 1567 N N . GLU B 1 3 ? -4.164 -21.906 -5.684 1 72.25 3 GLU B N 1
ATOM 1568 C CA . GLU B 1 3 ? -4.184 -22.547 -4.379 1 72.25 3 GLU B CA 1
ATOM 1569 C C . GLU B 1 3 ? -3.039 -23.547 -4.246 1 72.25 3 GLU B C 1
ATOM 1571 O O . GLU B 1 3 ? -2.434 -23.672 -3.18 1 72.25 3 GLU B O 1
ATOM 1576 N N . GLN B 1 4 ? -2.789 -24.234 -5.285 1 73.62 4 GLN B N 1
ATOM 1577 C CA . GLN B 1 4 ? -1.694 -25.203 -5.273 1 73.62 4 GLN B CA 1
ATOM 1578 C C . GLN B 1 4 ? -0.348 -24.5 -5.098 1 73.62 4 GLN B C 1
ATOM 1580 O O . GLN B 1 4 ? 0.518 -24.984 -4.367 1 73.62 4 GLN B O 1
ATOM 1585 N N . LEU B 1 5 ? -0.255 -23.438 -5.785 1 70.31 5 LEU B N 1
ATOM 1586 C CA . LEU B 1 5 ? 0.973 -22.656 -5.664 1 70.31 5 LEU B CA 1
ATOM 1587 C C . LEU B 1 5 ? 1.152 -22.141 -4.242 1 70.31 5 LEU B C 1
ATOM 1589 O O . LEU B 1 5 ? 2.258 -22.172 -3.697 1 70.31 5 LEU B O 1
ATOM 1593 N N . SER B 1 6 ? 0.028 -21.734 -3.643 1 72.25 6 SER B N 1
ATOM 1594 C CA . SER B 1 6 ? 0.077 -21.234 -2.275 1 72.25 6 SER B CA 1
ATOM 1595 C C . SER B 1 6 ? 0.488 -22.328 -1.295 1 72.25 6 SER B C 1
ATOM 1597 O O . SER B 1 6 ? 1.245 -22.062 -0.356 1 72.25 6 SER B O 1
ATOM 1599 N N . LYS B 1 7 ? -0.003 -23.469 -1.532 1 76.12 7 LYS B N 1
ATOM 1600 C CA . LYS B 1 7 ? 0.354 -24.594 -0.669 1 76.12 7 LYS B CA 1
ATOM 1601 C C . LYS B 1 7 ? 1.831 -24.953 -0.81 1 76.12 7 LYS B C 1
ATOM 1603 O O . LYS B 1 7 ? 2.512 -25.203 0.185 1 76.12 7 LYS B O 1
ATOM 1608 N N . ILE B 1 8 ? 2.305 -24.938 -1.987 1 73.56 8 ILE B N 1
ATOM 1609 C CA . ILE B 1 8 ? 3.713 -25.234 -2.234 1 73.56 8 ILE B CA 1
ATOM 1610 C C . ILE B 1 8 ? 4.582 -24.156 -1.57 1 73.56 8 ILE B C 1
ATOM 1612 O O . ILE B 1 8 ? 5.59 -24.484 -0.934 1 73.56 8 ILE B O 1
ATOM 1616 N N . GLN B 1 9 ? 4.148 -22.938 -1.657 1 70.94 9 GLN B N 1
ATOM 1617 C CA . GLN B 1 9 ? 4.879 -21.828 -1.049 1 70.94 9 GLN B CA 1
ATOM 1618 C C . GLN B 1 9 ? 4.891 -21.953 0.472 1 70.94 9 GLN B C 1
ATOM 1620 O O . GLN B 1 9 ? 5.906 -21.672 1.114 1 70.94 9 GLN B O 1
ATOM 1625 N N . SER B 1 10 ? 3.818 -22.375 1.017 1 71.38 10 SER B N 1
ATOM 1626 C CA . SER B 1 10 ? 3.732 -22.547 2.463 1 71.38 10 SER B CA 1
ATOM 1627 C C . SER B 1 10 ? 4.641 -23.672 2.938 1 71.38 10 SER B C 1
ATOM 1629 O O . SER B 1 10 ? 5.348 -23.531 3.939 1 71.38 10 SER B O 1
ATOM 1631 N N . ASP B 1 11 ? 4.609 -24.719 2.27 1 73.25 11 ASP B N 1
ATOM 1632 C CA . ASP B 1 11 ? 5.465 -25.844 2.617 1 73.25 11 ASP B CA 1
ATOM 1633 C C . ASP B 1 11 ? 6.941 -25.484 2.496 1 73.25 11 ASP B C 1
ATOM 1635 O O . ASP B 1 11 ? 7.75 -25.828 3.357 1 73.25 11 ASP B O 1
ATOM 1639 N N . TYR B 1 12 ? 7.18 -24.797 1.455 1 68.5 12 TYR B N 1
ATOM 1640 C CA . TYR B 1 12 ? 8.547 -24.344 1.245 1 68.5 12 TYR B CA 1
ATOM 1641 C C . TYR B 1 12 ? 8.977 -23.391 2.357 1 68.5 12 TYR B C 1
ATOM 1643 O O . TYR B 1 12 ? 10.102 -23.469 2.854 1 68.5 12 TYR B O 1
ATOM 1651 N N . TRP B 1 13 ? 8.117 -22.516 2.736 1 71.81 13 TRP B N 1
ATOM 1652 C CA . TRP B 1 13 ? 8.406 -21.562 3.803 1 71.81 13 TRP B CA 1
ATOM 1653 C C . TRP B 1 13 ? 8.719 -22.281 5.109 1 71.81 13 TRP B C 1
ATOM 1655 O O . TRP B 1 13 ? 9.672 -21.922 5.809 1 71.81 13 TRP B O 1
ATOM 1665 N N . TYR B 1 14 ? 8.008 -23.203 5.426 1 69.19 14 TYR B N 1
ATOM 1666 C CA . TYR B 1 14 ? 8.234 -23.953 6.66 1 69.19 14 TYR B CA 1
ATOM 1667 C C . TYR B 1 14 ? 9.578 -24.672 6.625 1 69.19 14 TYR B C 1
ATOM 1669 O O . TYR B 1 14 ? 10.258 -24.781 7.648 1 69.19 14 TYR B O 1
ATOM 1677 N N . ASP B 1 15 ? 9.93 -25 5.465 1 69.94 15 ASP B N 1
ATOM 1678 C CA . ASP B 1 15 ? 11.148 -25.781 5.336 1 69.94 15 ASP B CA 1
ATOM 1679 C C . ASP B 1 15 ? 12.383 -24.875 5.301 1 69.94 15 ASP B C 1
ATOM 1681 O O . ASP B 1 15 ? 13.438 -25.234 5.828 1 69.94 15 ASP B O 1
ATOM 1685 N N . PHE B 1 16 ? 12.133 -23.672 4.844 1 67.25 16 PHE B N 1
ATOM 1686 C CA . PHE B 1 16 ? 13.344 -22.922 4.543 1 67.25 16 PHE B CA 1
ATOM 1687 C C . PHE B 1 16 ? 13.305 -21.547 5.195 1 67.25 16 PHE B C 1
ATOM 1689 O O . PHE B 1 16 ? 14.328 -20.859 5.281 1 67.25 16 PHE B O 1
ATOM 1696 N N . SER B 1 17 ? 12.211 -21.094 5.656 1 69.06 17 SER B N 1
ATOM 1697 C CA . SER B 1 17 ? 12.109 -19.734 6.16 1 69.06 17 SER B CA 1
ATOM 1698 C C . SER B 1 17 ? 11.414 -19.688 7.52 1 69.06 17 SER B C 1
ATOM 1700 O O . SER B 1 17 ? 10.883 -18.656 7.926 1 69.06 17 SER B O 1
ATOM 1702 N N . GLY B 1 18 ? 11.406 -20.859 8.117 1 75.25 18 GLY B N 1
ATOM 1703 C CA . GLY B 1 18 ? 10.719 -20.938 9.398 1 75.25 18 GLY B CA 1
ATOM 1704 C C . GLY B 1 18 ? 11.516 -20.344 10.547 1 75.25 18 GLY B C 1
ATOM 1705 O O . GLY B 1 18 ? 12.586 -19.781 10.328 1 75.25 18 GLY B O 1
ATOM 1706 N N . PHE B 1 19 ? 10.984 -20.391 11.727 1 79.94 19 PHE B N 1
ATOM 1707 C CA . PHE B 1 19 ? 11.539 -19.797 12.938 1 79.94 19 PHE B CA 1
ATOM 1708 C C . PHE B 1 19 ? 12.898 -20.406 13.266 1 79.94 19 PHE B C 1
ATOM 1710 O O . PHE B 1 19 ? 13.664 -19.859 14.055 1 79.94 19 PHE B O 1
ATOM 1717 N N . ASP B 1 20 ? 13.25 -21.344 12.477 1 81.81 20 ASP B N 1
ATOM 1718 C CA . ASP B 1 20 ? 14.477 -22.062 12.789 1 81.81 20 ASP B CA 1
ATOM 1719 C C . ASP B 1 20 ? 15.648 -21.531 11.969 1 81.81 20 ASP B C 1
ATOM 1721 O O . ASP B 1 20 ? 16.797 -21.891 12.227 1 81.81 20 ASP B O 1
ATOM 1725 N N . THR B 1 21 ? 15.414 -20.719 11.117 1 85.62 21 THR B N 1
ATOM 1726 C CA . THR B 1 21 ? 16.484 -20.188 10.289 1 85.62 21 THR B CA 1
ATOM 1727 C C . THR B 1 21 ? 16.906 -18.812 10.789 1 85.62 21 THR B C 1
ATOM 1729 O O . THR B 1 21 ? 16.094 -18.031 11.281 1 85.62 21 THR B O 1
ATOM 1732 N N . TRP B 1 22 ? 18.234 -18.531 10.773 1 90.19 22 TRP B N 1
ATOM 1733 C CA . TRP B 1 22 ? 18.719 -17.219 11.172 1 90.19 22 TRP B CA 1
ATOM 1734 C C . TRP B 1 22 ? 18.234 -16.141 10.211 1 90.19 22 TRP B C 1
ATOM 1736 O O . TRP B 1 22 ? 18.047 -14.977 10.602 1 90.19 22 TRP B O 1
ATOM 1746 N N . GLN B 1 23 ? 17.984 -16.438 8.906 1 88.31 23 GLN B N 1
ATOM 1747 C CA . GLN B 1 23 ? 17.484 -15.5 7.906 1 88.31 23 GLN B CA 1
ATOM 1748 C C . GLN B 1 23 ? 16.141 -14.906 8.336 1 88.31 23 GLN B C 1
ATOM 1750 O O . GLN B 1 23 ? 15.906 -13.711 8.172 1 88.31 23 GLN B O 1
ATOM 1755 N N . PHE B 1 24 ? 15.352 -15.781 8.961 1 87.69 24 PHE B N 1
ATOM 1756 C CA . PHE B 1 24 ? 14.039 -15.336 9.43 1 87.69 24 PHE B CA 1
ATOM 1757 C C . PHE B 1 24 ? 14.18 -14.227 10.461 1 87.69 24 PHE B C 1
ATOM 1759 O O . PHE B 1 24 ? 13.5 -13.203 10.375 1 87.69 24 PHE B O 1
ATOM 1766 N N . TRP B 1 25 ? 15.039 -14.359 11.359 1 89.94 25 TRP B N 1
ATOM 1767 C CA . TRP B 1 25 ? 15.195 -13.414 12.461 1 89.94 25 TRP B CA 1
ATOM 1768 C C . TRP B 1 25 ? 15.828 -12.109 11.977 1 89.94 25 TRP B C 1
ATOM 1770 O O . TRP B 1 25 ? 15.508 -11.039 12.484 1 89.94 25 TRP B O 1
ATOM 1780 N N . VAL B 1 26 ? 16.719 -12.203 11.055 1 90.94 26 VAL B N 1
ATOM 1781 C CA . VAL B 1 26 ? 17.281 -11 10.461 1 90.94 26 VAL B CA 1
ATOM 1782 C C . VAL B 1 26 ? 16.188 -10.203 9.766 1 90.94 26 VAL B C 1
ATOM 1784 O O . VAL B 1 26 ? 16.094 -8.984 9.938 1 90.94 26 VAL B O 1
ATOM 1787 N N . ILE B 1 27 ? 15.352 -10.867 9.031 1 91.75 27 ILE B N 1
ATOM 1788 C CA . ILE B 1 27 ? 14.273 -10.227 8.289 1 91.75 27 ILE B CA 1
ATOM 1789 C C . ILE B 1 27 ? 13.281 -9.594 9.258 1 91.75 27 ILE B C 1
ATOM 1791 O O . ILE B 1 27 ? 12.891 -8.438 9.094 1 91.75 27 ILE B O 1
ATOM 1795 N N . LEU B 1 28 ? 12.969 -10.328 10.289 1 91.44 28 LEU B N 1
ATOM 1796 C CA . LEU B 1 28 ? 11.984 -9.844 11.25 1 91.44 28 LEU B CA 1
ATOM 1797 C C . LEU B 1 28 ? 12.547 -8.672 12.047 1 91.44 28 LEU B C 1
ATOM 1799 O O . LEU B 1 28 ? 11.906 -7.613 12.133 1 91.44 28 LEU B O 1
ATOM 1803 N N . ILE B 1 29 ? 13.703 -8.812 12.578 1 94.06 29 ILE B N 1
ATOM 1804 C CA . ILE B 1 29 ? 14.234 -7.852 13.531 1 94.06 29 ILE B CA 1
ATOM 1805 C C . ILE B 1 29 ? 14.812 -6.648 12.781 1 94.06 29 ILE B C 1
ATOM 1807 O O . ILE B 1 29 ? 14.43 -5.508 13.039 1 94.06 29 ILE B O 1
ATOM 1811 N N . PHE B 1 30 ? 15.641 -6.906 11.766 1 94.06 30 PHE B N 1
ATOM 1812 C CA . PHE B 1 30 ? 16.406 -5.824 11.164 1 94.06 30 PHE B CA 1
ATOM 1813 C C . PHE B 1 30 ? 15.641 -5.188 10.016 1 94.06 30 PHE B C 1
ATOM 1815 O O . PHE B 1 30 ? 15.742 -3.982 9.781 1 94.06 30 PHE B O 1
ATOM 1822 N N . PHE B 1 31 ? 14.875 -5.996 9.305 1 94.75 31 PHE B N 1
ATOM 1823 C CA . PHE B 1 31 ? 14.203 -5.449 8.133 1 94.75 31 PHE B CA 1
ATOM 1824 C C . PHE B 1 31 ? 12.797 -4.965 8.484 1 94.75 31 PHE B C 1
ATOM 1826 O O . PHE B 1 31 ? 12.266 -4.074 7.824 1 94.75 31 PHE B O 1
ATOM 1833 N N . PHE B 1 32 ? 12.234 -5.488 9.508 1 94.81 32 PHE B N 1
ATOM 1834 C CA . PHE B 1 32 ? 10.828 -5.18 9.766 1 94.81 32 PHE B CA 1
ATOM 1835 C C . PHE B 1 32 ? 10.68 -4.359 11.039 1 94.81 32 PHE B C 1
ATOM 1837 O O . PHE B 1 32 ? 10.312 -3.184 10.992 1 94.81 32 PHE B O 1
ATOM 1844 N N . LEU B 1 33 ? 11.133 -4.848 12.211 1 95.31 33 LEU B N 1
ATOM 1845 C CA . LEU B 1 33 ? 10.867 -4.238 13.516 1 95.31 33 LEU B CA 1
ATOM 1846 C C . LEU B 1 33 ? 11.75 -3.018 13.734 1 95.31 33 LEU B C 1
ATOM 1848 O O . LEU B 1 33 ? 11.273 -1.979 14.195 1 95.31 33 LEU B O 1
ATOM 1852 N N . ALA B 1 34 ? 12.992 -3.148 13.438 1 96.19 34 ALA B N 1
ATOM 1853 C CA . ALA B 1 34 ? 13.922 -2.055 13.703 1 96.19 34 ALA B CA 1
ATOM 1854 C C . ALA B 1 34 ? 13.484 -0.779 12.984 1 96.19 34 ALA B C 1
ATOM 1856 O O . ALA B 1 34 ? 13.398 0.286 13.602 1 96.19 34 ALA B O 1
ATOM 1857 N N . PRO B 1 35 ? 13.164 -0.896 11.727 1 96.06 35 PRO B N 1
ATOM 1858 C CA . PRO B 1 35 ? 12.688 0.315 11.062 1 96.06 35 PRO B CA 1
ATOM 1859 C C . PRO B 1 35 ? 11.406 0.867 11.688 1 96.06 35 PRO B C 1
ATOM 1861 O O . PRO B 1 35 ? 11.273 2.082 11.859 1 96.06 35 PRO B O 1
ATOM 1864 N N . LEU B 1 36 ? 10.531 0.07 12.047 1 93.38 36 LEU B N 1
ATOM 1865 C CA . LEU B 1 36 ? 9.273 0.513 12.641 1 93.38 36 LEU B CA 1
ATOM 1866 C C . LEU B 1 36 ? 9.523 1.2 13.984 1 93.38 36 LEU B C 1
ATOM 1868 O O . LEU B 1 36 ? 8.93 2.242 14.266 1 93.38 36 LEU B O 1
ATOM 1872 N N . ILE B 1 37 ? 10.344 0.599 14.719 1 93.31 37 ILE B N 1
ATOM 1873 C CA . ILE B 1 37 ? 10.664 1.162 16.031 1 93.31 37 ILE B CA 1
ATOM 1874 C C . ILE B 1 37 ? 11.375 2.504 15.844 1 93.31 37 ILE B C 1
ATOM 1876 O O . ILE B 1 37 ? 11.102 3.457 16.578 1 93.31 37 ILE B O 1
ATOM 1880 N N . SER B 1 38 ? 12.266 2.562 14.867 1 93.69 38 SER B N 1
ATOM 1881 C CA . SER B 1 38 ? 12.977 3.814 14.641 1 93.69 38 SER B CA 1
ATOM 1882 C C . SER B 1 38 ? 12.023 4.93 14.227 1 93.69 38 SER B C 1
ATOM 1884 O O . SER B 1 38 ? 12.227 6.094 14.578 1 93.69 38 SER B O 1
ATOM 1886 N N . LEU B 1 39 ? 11.07 4.531 13.461 1 89.69 39 LEU B N 1
ATOM 1887 C CA . LEU B 1 39 ? 10.07 5.504 13.031 1 89.69 39 LEU B CA 1
ATOM 1888 C C . LEU B 1 39 ? 9.375 6.133 14.234 1 89.69 39 LEU B C 1
ATOM 1890 O O . LEU B 1 39 ? 9.148 7.344 14.266 1 89.69 39 LEU B O 1
ATOM 1894 N N . PHE B 1 40 ? 9.109 5.371 15.211 1 83.62 40 PHE B N 1
ATOM 1895 C CA . PHE B 1 40 ? 8.438 5.812 16.422 1 83.62 40 PHE B CA 1
ATOM 1896 C C . PHE B 1 40 ? 9.289 6.828 17.188 1 83.62 40 PHE B C 1
ATOM 1898 O O . PHE B 1 40 ? 8.766 7.777 17.766 1 83.62 40 PHE B O 1
ATOM 1905 N N . PHE B 1 41 ? 10.547 6.711 17.031 1 87.62 41 PHE B N 1
ATOM 1906 C CA . PHE B 1 41 ? 11.43 7.543 17.844 1 87.62 41 PHE B CA 1
ATOM 1907 C C . PHE B 1 41 ? 11.938 8.734 17.031 1 87.62 41 PHE B C 1
ATOM 1909 O O . PHE B 1 41 ? 12.227 9.789 17.594 1 87.62 41 PHE B O 1
ATOM 1916 N N . LEU B 1 42 ? 11.977 8.594 15.781 1 90.38 42 LEU B N 1
ATOM 1917 C CA . LEU B 1 42 ? 12.727 9.586 15.016 1 90.38 42 LEU B CA 1
ATOM 1918 C C . LEU B 1 42 ? 11.789 10.43 14.156 1 90.38 42 LEU B C 1
ATOM 1920 O O . LEU B 1 42 ? 12.211 11.414 13.547 1 90.38 42 LEU B O 1
ATOM 1924 N N . LEU B 1 43 ? 10.555 10.086 14.086 1 89.94 43 LEU B N 1
ATOM 1925 C CA . LEU B 1 43 ? 9.602 10.82 13.258 1 89.94 43 LEU B CA 1
ATOM 1926 C C . LEU B 1 43 ? 9.352 12.211 13.82 1 89.94 43 LEU B C 1
ATOM 1928 O O . LEU B 1 43 ? 9.141 12.375 15.023 1 89.94 43 LEU B O 1
ATOM 1932 N N . ASP B 1 44 ? 9.438 13.18 12.914 1 86.5 44 ASP B N 1
ATOM 1933 C CA . ASP B 1 44 ? 9.117 14.555 13.297 1 86.5 44 ASP B CA 1
ATOM 1934 C C . ASP B 1 44 ? 7.605 14.773 13.312 1 86.5 44 ASP B C 1
ATOM 1936 O O . ASP B 1 44 ? 6.926 14.555 12.312 1 86.5 44 ASP B O 1
ATOM 1940 N N . GLN B 1 45 ? 7.129 15.281 14.312 1 79.38 45 GLN B N 1
ATOM 1941 C CA . GLN B 1 45 ? 5.691 15.391 14.547 1 79.38 45 GLN B CA 1
ATOM 1942 C C . GLN B 1 45 ? 5.082 16.516 13.703 1 79.38 45 GLN B C 1
ATOM 1944 O O . GLN B 1 45 ? 3.91 16.438 13.328 1 79.38 45 GLN B O 1
ATOM 1949 N N . LYS B 1 46 ? 5.828 17.516 13.414 1 82.06 46 LYS B N 1
ATOM 1950 C CA . LYS B 1 46 ? 5.301 18.688 12.719 1 82.06 46 LYS B CA 1
ATOM 1951 C C . LYS B 1 46 ? 4.844 18.328 11.305 1 82.06 46 LYS B C 1
ATOM 1953 O O . LYS B 1 46 ? 3.852 18.859 10.812 1 82.06 46 LYS B O 1
ATOM 1958 N N . GLU B 1 47 ? 5.484 17.391 10.703 1 86.19 47 GLU B N 1
ATOM 1959 C CA . GLU B 1 47 ? 5.172 17.016 9.328 1 86.19 47 GLU B CA 1
ATOM 1960 C C . GLU B 1 47 ? 4.832 15.539 9.211 1 86.19 47 GLU B C 1
ATOM 1962 O O . GLU B 1 47 ? 5.051 14.922 8.164 1 86.19 47 GLU B O 1
ATOM 1967 N N . ARG B 1 48 ? 4.336 15.023 10.234 1 88.56 48 ARG B N 1
ATOM 1968 C CA . ARG B 1 48 ? 4.211 13.578 10.336 1 88.56 48 ARG B CA 1
ATOM 1969 C C . ARG B 1 48 ? 3.299 13.023 9.242 1 88.56 48 ARG B C 1
ATOM 1971 O O . ARG B 1 48 ? 3.623 12.023 8.609 1 88.56 48 ARG B O 1
ATOM 1978 N N . PHE B 1 49 ? 2.215 13.75 9.008 1 91.38 49 PHE B N 1
ATOM 1979 C CA . PHE B 1 49 ? 1.267 13.18 8.055 1 91.38 49 PHE B CA 1
ATOM 1980 C C . PHE B 1 49 ? 1.753 13.367 6.625 1 91.38 49 PHE B C 1
ATOM 1982 O O . PHE B 1 49 ? 1.529 12.508 5.77 1 91.38 49 PHE B O 1
ATOM 1989 N N . SER B 1 50 ? 2.408 14.492 6.395 1 91.25 50 SER B N 1
ATOM 1990 C CA . SER B 1 50 ? 2.967 14.688 5.059 1 91.25 50 SER B CA 1
ATOM 1991 C C . SER B 1 50 ? 4.074 13.68 4.773 1 91.25 50 SER B C 1
ATOM 1993 O O . SER B 1 50 ? 4.098 13.062 3.703 1 91.25 50 SER B O 1
ATOM 1995 N N . VAL B 1 51 ? 4.91 13.469 5.715 1 92.88 51 VAL B N 1
ATOM 1996 C CA . VAL B 1 51 ? 6.02 12.539 5.555 1 92.88 51 VAL B CA 1
ATOM 1997 C C . VAL B 1 51 ? 5.492 11.102 5.539 1 92.88 51 VAL B C 1
ATOM 1999 O O . VAL B 1 51 ? 5.988 10.266 4.789 1 92.88 51 VAL B O 1
ATOM 2002 N N . GLY B 1 52 ? 4.496 10.867 6.379 1 93.69 52 GLY B N 1
ATOM 2003 C CA . GLY B 1 52 ? 3.854 9.562 6.355 1 93.69 52 GLY B CA 1
ATOM 2004 C C . GLY B 1 52 ? 3.178 9.25 5.035 1 93.69 52 GLY B C 1
ATOM 2005 O O . GLY B 1 52 ? 3.258 8.125 4.539 1 93.69 52 GLY B O 1
ATOM 2006 N N . PHE B 1 53 ? 2.482 10.258 4.516 1 95.12 53 PHE B N 1
ATOM 2007 C CA . PHE B 1 53 ? 1.858 10.125 3.203 1 95.12 53 PHE B CA 1
ATOM 2008 C C . PHE B 1 53 ? 2.896 9.773 2.143 1 95.12 53 PHE B C 1
ATOM 2010 O O . PHE B 1 53 ? 2.682 8.867 1.335 1 95.12 53 PHE B O 1
ATOM 2017 N N . PHE B 1 54 ? 4.016 10.438 2.176 1 97.06 54 PHE B N 1
ATOM 2018 C CA . PHE B 1 54 ? 5.129 10.141 1.282 1 97.06 54 PHE B CA 1
ATOM 2019 C C . PHE B 1 54 ? 5.609 8.711 1.47 1 97.06 54 PHE B C 1
ATOM 2021 O O . PHE B 1 54 ? 5.816 7.984 0.493 1 97.06 54 PHE B O 1
ATOM 2028 N N . GLY B 1 55 ? 5.777 8.32 2.666 1 96.5 55 GLY B N 1
ATOM 2029 C CA . GLY B 1 55 ? 6.223 6.973 2.973 1 96.5 55 GLY B CA 1
ATOM 2030 C C . GLY B 1 55 ? 5.293 5.898 2.443 1 96.5 55 GLY B C 1
ATOM 2031 O O . GLY B 1 55 ? 5.742 4.871 1.938 1 96.5 55 GLY B O 1
ATOM 2032 N N . PHE B 1 56 ? 4.047 6.16 2.57 1 96.44 56 PHE B N 1
ATOM 2033 C CA . PHE B 1 56 ? 3.07 5.203 2.066 1 96.44 56 PHE B CA 1
ATOM 2034 C C . PHE B 1 56 ? 3.127 5.125 0.545 1 96.44 56 PHE B C 1
ATOM 2036 O O . PHE B 1 56 ? 2.902 4.059 -0.033 1 96.44 56 PHE B O 1
ATOM 2043 N N . ASN B 1 57 ? 3.4 6.277 -0.098 1 96.31 57 ASN B N 1
ATOM 2044 C CA . ASN B 1 57 ? 3.617 6.234 -1.54 1 96.31 57 ASN B CA 1
ATOM 2045 C C . ASN B 1 57 ? 4.777 5.312 -1.906 1 96.31 57 ASN B C 1
ATOM 2047 O O . ASN B 1 57 ? 4.648 4.473 -2.795 1 96.31 57 ASN B O 1
ATOM 2051 N N . ILE B 1 58 ? 5.855 5.488 -1.198 1 97.62 58 ILE B N 1
ATOM 2052 C CA . ILE B 1 58 ? 6.992 4.605 -1.435 1 97.62 58 ILE B CA 1
ATOM 2053 C C . ILE B 1 58 ? 6.562 3.152 -1.257 1 97.62 58 ILE B C 1
ATOM 2055 O O . ILE B 1 58 ? 6.855 2.305 -2.104 1 97.62 58 ILE B O 1
ATOM 2059 N N . HIS B 1 59 ? 5.871 2.883 -0.173 1 95.69 59 HIS B N 1
ATOM 2060 C CA . HIS B 1 59 ? 5.426 1.535 0.167 1 95.69 59 HIS B CA 1
ATOM 2061 C C . HIS B 1 59 ? 4.582 0.934 -0.95 1 95.69 59 HIS B C 1
ATOM 2063 O O . HIS B 1 59 ? 4.852 -0.178 -1.41 1 95.69 59 HIS B O 1
ATOM 2069 N N . VAL B 1 60 ? 3.623 1.679 -1.415 1 92.81 60 VAL B N 1
ATOM 2070 C CA . VAL B 1 60 ? 2.65 1.181 -2.381 1 92.81 60 VAL B CA 1
ATOM 2071 C C . VAL B 1 60 ? 3.33 0.946 -3.729 1 92.81 60 VAL B C 1
ATOM 2073 O O . VAL B 1 60 ? 3.203 -0.13 -4.316 1 92.81 60 VAL B O 1
ATOM 2076 N N . TRP B 1 61 ? 4.094 1.911 -4.184 1 93.44 61 TRP B N 1
ATOM 2077 C CA . TRP B 1 61 ? 4.727 1.775 -5.488 1 93.44 61 TRP B CA 1
ATOM 2078 C C . TRP B 1 61 ? 5.812 0.705 -5.457 1 93.44 61 TRP B C 1
ATOM 2080 O O . TRP B 1 61 ? 5.98 -0.047 -6.422 1 93.44 61 TRP B O 1
ATOM 2090 N N . PHE B 1 62 ? 6.504 0.737 -4.383 1 93.81 62 PHE B N 1
ATOM 2091 C CA . PHE B 1 62 ? 7.492 -0.322 -4.223 1 93.81 62 PHE B CA 1
ATOM 2092 C C . PHE B 1 62 ? 6.824 -1.691 -4.219 1 93.81 62 PHE B C 1
ATOM 2094 O O . PHE B 1 62 ? 7.312 -2.629 -4.852 1 93.81 62 PHE B O 1
ATOM 2101 N N . GLY B 1 63 ? 5.773 -1.813 -3.533 1 89.88 63 GLY B N 1
ATOM 2102 C CA . GLY B 1 63 ? 5.035 -3.064 -3.473 1 89.88 63 GLY B CA 1
ATOM 2103 C C . GLY B 1 63 ? 4.555 -3.539 -4.832 1 89.88 63 GLY B C 1
ATOM 2104 O O . GLY B 1 63 ? 4.676 -4.723 -5.16 1 89.88 63 GLY B O 1
ATOM 2105 N N . TYR B 1 64 ? 4.035 -2.641 -5.652 1 88 64 TYR B N 1
ATOM 2106 C CA . TYR B 1 64 ? 3.557 -2.996 -6.984 1 88 64 TYR B CA 1
ATOM 2107 C C . TYR B 1 64 ? 4.707 -3.453 -7.871 1 88 64 TYR B C 1
ATOM 2109 O O . TYR B 1 64 ? 4.605 -4.477 -8.555 1 88 64 TYR B O 1
ATOM 2117 N N . ILE B 1 65 ? 5.746 -2.717 -7.844 1 90.5 65 ILE B N 1
ATOM 2118 C CA . ILE B 1 65 ? 6.887 -3.039 -8.695 1 90.5 65 ILE B CA 1
ATOM 2119 C C . ILE B 1 65 ? 7.508 -4.359 -8.242 1 90.5 65 ILE B C 1
ATOM 2121 O O . ILE B 1 65 ? 7.867 -5.199 -9.078 1 90.5 65 ILE B O 1
ATOM 2125 N N . ASP B 1 66 ? 7.609 -4.484 -6.941 1 89.81 66 ASP B N 1
ATOM 2126 C CA . ASP B 1 66 ? 8.18 -5.719 -6.41 1 89.81 66 ASP B CA 1
ATOM 2127 C C . ASP B 1 66 ? 7.32 -6.926 -6.797 1 89.81 66 ASP B C 1
ATOM 2129 O O . ASP B 1 66 ? 7.852 -7.988 -7.133 1 89.81 66 ASP B O 1
ATOM 2133 N N . ARG B 1 67 ? 6.082 -6.777 -6.723 1 83.88 67 ARG B N 1
ATOM 2134 C CA . ARG B 1 67 ? 5.168 -7.852 -7.094 1 83.88 67 ARG B CA 1
ATOM 2135 C C . ARG B 1 67 ? 5.297 -8.195 -8.578 1 83.88 67 ARG B C 1
ATOM 2137 O O . ARG B 1 67 ? 5.363 -9.367 -8.945 1 83.88 67 ARG B O 1
ATOM 2144 N N . ILE B 1 68 ? 5.309 -7.23 -9.391 1 84.5 68 ILE B N 1
ATOM 2145 C CA . ILE B 1 68 ? 5.461 -7.434 -10.828 1 84.5 68 ILE B CA 1
ATOM 2146 C C . ILE B 1 68 ? 6.777 -8.164 -11.109 1 84.5 68 ILE B C 1
ATOM 2148 O O . ILE B 1 68 ? 6.809 -9.117 -11.891 1 84.5 68 ILE B O 1
ATOM 2152 N N . GLY B 1 69 ? 7.84 -7.742 -10.531 1 87.81 69 GLY B N 1
ATOM 2153 C CA . GLY B 1 69 ? 9.141 -8.359 -10.742 1 87.81 69 GLY B CA 1
ATOM 2154 C C . GLY B 1 69 ? 9.211 -9.789 -10.234 1 87.81 69 GLY B C 1
ATOM 2155 O O . GLY B 1 69 ? 9.727 -10.672 -10.93 1 87.81 69 GLY B O 1
ATOM 2156 N N . SER B 1 70 ? 8.68 -10.008 -9.062 1 85.81 70 SER B N 1
ATOM 2157 C CA . SER B 1 70 ? 8.727 -11.336 -8.461 1 85.81 70 SER B CA 1
ATOM 2158 C C . SER B 1 70 ? 7.801 -12.305 -9.18 1 85.81 70 SER B C 1
ATOM 2160 O O . SER B 1 70 ? 8.156 -13.469 -9.398 1 85.81 70 SER B O 1
ATOM 2162 N N . GLU B 1 71 ? 6.645 -11.875 -9.57 1 80.06 71 GLU B N 1
ATOM 2163 C CA . GLU B 1 71 ? 5.668 -12.727 -10.25 1 80.06 71 GLU B CA 1
ATOM 2164 C C . GLU B 1 71 ? 6.141 -13.102 -11.648 1 80.06 71 GLU B C 1
ATOM 2166 O O . GLU B 1 71 ? 5.793 -14.164 -12.164 1 80.06 71 GLU B O 1
ATOM 2171 N N . ASN B 1 72 ? 6.887 -12.242 -12.234 1 84.38 72 ASN B N 1
ATOM 2172 C CA . ASN B 1 72 ? 7.41 -12.531 -13.562 1 84.38 72 ASN B CA 1
ATOM 2173 C C . ASN B 1 72 ? 8.797 -13.156 -13.5 1 84.38 72 ASN B C 1
ATOM 2175 O O . ASN B 1 72 ? 9.43 -13.383 -14.531 1 84.38 72 ASN B O 1
ATOM 2179 N N . GLY B 1 73 ? 9.281 -13.367 -12.305 1 85.38 73 GLY B N 1
ATOM 2180 C CA . GLY B 1 73 ? 10.492 -14.141 -12.109 1 85.38 73 GLY B CA 1
ATOM 2181 C C . GLY B 1 73 ? 11.758 -13.328 -12.297 1 85.38 73 GLY B C 1
ATOM 2182 O O . GLY B 1 73 ? 12.828 -13.891 -12.547 1 85.38 73 GLY B O 1
ATOM 2183 N N . TYR B 1 74 ? 11.672 -12.008 -12.289 1 90.44 74 TYR B N 1
ATOM 2184 C CA . TYR B 1 74 ? 12.859 -11.18 -12.43 1 90.44 74 TYR B CA 1
ATOM 2185 C C . TYR B 1 74 ? 13.727 -11.258 -11.18 1 90.44 74 TYR B C 1
ATOM 2187 O O . TYR B 1 74 ? 14.953 -11.125 -11.258 1 90.44 74 TYR B O 1
ATOM 2195 N N . TRP B 1 75 ? 13.188 -11.414 -10.039 1 91.19 75 TRP B N 1
ATOM 2196 C CA . TRP B 1 75 ? 13.875 -11.656 -8.773 1 91.19 75 TRP B CA 1
ATOM 2197 C C . TRP B 1 75 ? 13 -12.453 -7.816 1 91.19 75 TRP B C 1
ATOM 2199 O O . TRP B 1 75 ? 11.82 -12.68 -8.094 1 91.19 75 TRP B O 1
ATOM 2209 N N . GLY B 1 76 ? 13.664 -12.93 -6.797 1 87.81 76 GLY B N 1
ATOM 2210 C CA . GLY B 1 76 ? 12.93 -13.727 -5.824 1 87.81 76 GLY B CA 1
ATOM 2211 C C . GLY B 1 76 ? 13.484 -13.609 -4.418 1 87.81 76 GLY B C 1
ATOM 2212 O O . GLY B 1 76 ? 14.578 -13.07 -4.219 1 87.81 76 GLY B O 1
ATOM 2213 N N . TYR B 1 77 ? 12.625 -14.055 -3.514 1 87.94 77 TYR B N 1
ATOM 2214 C CA . TYR B 1 77 ? 12.969 -14.062 -2.096 1 87.94 77 TYR B CA 1
ATOM 2215 C C . TYR B 1 77 ? 12.883 -15.469 -1.519 1 87.94 77 TYR B C 1
ATOM 2217 O O . TYR B 1 77 ? 11.805 -15.938 -1.162 1 87.94 77 TYR B O 1
ATOM 2225 N N . PRO B 1 78 ? 14.062 -16.062 -1.366 1 84.62 78 PRO B N 1
ATOM 2226 C CA . PRO B 1 78 ? 14.047 -17.438 -0.843 1 84.62 78 PRO B CA 1
ATOM 2227 C C . PRO B 1 78 ? 13.484 -17.516 0.575 1 84.62 78 PRO B C 1
ATOM 2229 O O . PRO B 1 78 ? 12.852 -18.516 0.937 1 84.62 78 PRO B O 1
ATOM 2232 N N . TYR B 1 79 ? 13.789 -16.5 1.331 1 84.44 79 TYR B N 1
ATOM 2233 C CA . TYR B 1 79 ? 13.273 -16.406 2.691 1 84.44 79 TYR B CA 1
ATOM 2234 C C . TYR B 1 79 ? 12.289 -15.25 2.832 1 84.44 79 TYR B C 1
ATOM 2236 O O . TYR B 1 79 ? 12.547 -14.156 2.336 1 84.44 79 TYR B O 1
ATOM 2244 N N . LYS B 1 80 ? 11.133 -15.578 3.371 1 82.88 80 LYS B N 1
ATOM 2245 C CA . LYS B 1 80 ? 10.102 -14.562 3.555 1 82.88 80 LYS B CA 1
ATOM 2246 C C . LYS B 1 80 ? 9.586 -14.555 4.992 1 82.88 80 LYS B C 1
ATOM 2248 O O . LYS B 1 80 ? 9.625 -15.578 5.676 1 82.88 80 LYS B O 1
ATOM 2253 N N . LEU B 1 81 ? 9.125 -13.367 5.363 1 82.25 81 LEU B N 1
ATOM 2254 C CA . LEU B 1 81 ? 8.547 -13.234 6.695 1 82.25 81 LEU B CA 1
ATOM 2255 C C . LEU B 1 81 ? 7.195 -13.945 6.77 1 82.25 81 LEU B C 1
ATOM 2257 O O . LEU B 1 81 ? 6.902 -14.625 7.758 1 82.25 81 LEU B O 1
ATOM 2261 N N . VAL B 1 82 ? 6.355 -13.711 5.695 1 76.62 82 VAL B N 1
ATOM 2262 C CA . VAL B 1 82 ? 5.023 -14.297 5.617 1 76.62 82 VAL B CA 1
ATOM 2263 C C . VAL B 1 82 ? 4.852 -15.016 4.277 1 76.62 82 VAL B C 1
ATOM 2265 O O . VAL B 1 82 ? 4.977 -14.398 3.217 1 76.62 82 VAL B O 1
ATOM 2268 N N . PRO B 1 83 ? 4.637 -16.266 4.32 1 70.38 83 PRO B N 1
ATOM 2269 C CA . PRO B 1 83 ? 4.602 -17.047 3.08 1 70.38 83 PRO B CA 1
ATOM 2270 C C . PRO B 1 83 ? 3.416 -16.688 2.188 1 70.38 83 PRO B C 1
ATOM 2272 O O . PRO B 1 83 ? 3.465 -16.891 0.973 1 70.38 83 PRO B O 1
ATOM 2275 N N . PHE B 1 84 ? 2.35 -16.188 2.787 1 65.06 84 PHE B N 1
ATOM 2276 C CA . PHE B 1 84 ? 1.136 -16 2 1 65.06 84 PHE B CA 1
ATOM 2277 C C . PHE B 1 84 ? 1.099 -14.625 1.368 1 65.06 84 PHE B C 1
ATOM 2279 O O . PHE B 1 84 ? 0.157 -14.289 0.646 1 65.06 84 PHE B O 1
ATOM 2286 N N . ILE B 1 85 ? 2.045 -13.844 1.612 1 64.44 85 ILE B N 1
ATOM 2287 C CA . ILE B 1 85 ? 2.102 -12.516 1.009 1 64.44 85 ILE B CA 1
ATOM 2288 C C . ILE B 1 85 ? 3.234 -12.461 -0.012 1 64.44 85 ILE B C 1
ATOM 2290 O O . ILE B 1 85 ? 4.402 -12.664 0.334 1 64.44 85 ILE B O 1
ATOM 2294 N N . PRO B 1 86 ? 2.818 -12.445 -1.274 1 60.19 86 PRO B N 1
ATOM 2295 C CA . PRO B 1 86 ? 3.893 -12.305 -2.262 1 60.19 86 PRO B CA 1
ATOM 2296 C C . PRO B 1 86 ? 4.773 -11.086 -2.006 1 60.19 86 PRO B C 1
ATOM 2298 O O . PRO B 1 86 ? 4.285 -10.062 -1.52 1 60.19 86 PRO B O 1
ATOM 2301 N N . GLY B 1 87 ? 6.043 -11.305 -2.176 1 64.88 87 GLY B N 1
ATOM 2302 C CA . GLY B 1 87 ? 6.992 -10.227 -1.941 1 64.88 87 GLY B CA 1
ATOM 2303 C C . GLY B 1 87 ? 7.551 -10.219 -0.532 1 64.88 87 GLY B C 1
ATOM 2304 O O . GLY B 1 87 ? 7.527 -11.25 0.155 1 64.88 87 GLY B O 1
ATOM 2305 N N . ASN B 1 88 ? 8.281 -9.227 -0.271 1 80.31 88 ASN B N 1
ATOM 2306 C CA . ASN B 1 88 ? 8.922 -9.078 1.03 1 80.31 88 ASN B CA 1
ATOM 2307 C C . ASN B 1 88 ? 8.383 -7.863 1.786 1 80.31 88 ASN B C 1
ATOM 2309 O O . ASN B 1 88 ? 8.875 -6.746 1.614 1 80.31 88 ASN B O 1
ATOM 2313 N N . ILE B 1 89 ? 7.395 -8.141 2.615 1 85.44 89 ILE B N 1
ATOM 2314 C CA . ILE B 1 89 ? 6.715 -7.066 3.33 1 85.44 89 ILE B CA 1
ATOM 2315 C C . ILE B 1 89 ? 7.715 -6.309 4.199 1 85.44 89 ILE B C 1
ATOM 2317 O O . ILE B 1 89 ? 7.586 -5.098 4.391 1 85.44 89 ILE B O 1
ATOM 2321 N N . SER B 1 90 ? 8.727 -7.02 4.68 1 89.62 90 SER B N 1
ATOM 2322 C CA . SER B 1 90 ? 9.711 -6.395 5.559 1 89.62 90 SER B CA 1
ATOM 2323 C C . SER B 1 90 ? 10.492 -5.309 4.828 1 89.62 90 SER B C 1
ATOM 2325 O O . SER B 1 90 ? 10.711 -4.223 5.371 1 89.62 90 SER B O 1
ATOM 2327 N N . VAL B 1 91 ? 10.82 -5.609 3.658 1 90.69 91 VAL B N 1
ATOM 2328 C CA . VAL B 1 91 ? 11.594 -4.652 2.875 1 90.69 91 VAL B CA 1
ATOM 2329 C C . VAL B 1 91 ? 10.656 -3.641 2.217 1 90.69 91 VAL B C 1
ATOM 2331 O O . VAL B 1 91 ? 10.906 -2.436 2.256 1 90.69 91 VAL B O 1
ATOM 2334 N N . ASP B 1 92 ? 9.508 -4.039 1.759 1 91.19 92 ASP B N 1
ATOM 2335 C CA . ASP B 1 92 ? 8.586 -3.221 0.977 1 91.19 92 ASP B CA 1
ATOM 2336 C C . ASP B 1 92 ? 7.801 -2.266 1.875 1 91.19 92 ASP B C 1
ATOM 2338 O O . ASP B 1 92 ? 7.484 -1.145 1.471 1 91.19 92 ASP B O 1
ATOM 2342 N N . ALA B 1 93 ? 7.508 -2.742 3.033 1 91.62 93 ALA B N 1
ATOM 2343 C CA . ALA B 1 93 ? 6.59 -1.966 3.863 1 91.62 93 ALA B CA 1
ATOM 2344 C C . ALA B 1 93 ? 7.34 -1.216 4.961 1 91.62 93 ALA B C 1
ATOM 2346 O O . ALA B 1 93 ? 6.871 -0.186 5.449 1 91.62 93 ALA B O 1
ATOM 2347 N N . ALA B 1 94 ? 8.461 -1.766 5.332 1 94.94 94 ALA B N 1
ATOM 2348 C CA . ALA B 1 94 ? 9.109 -1.196 6.512 1 94.94 94 ALA B CA 1
ATOM 2349 C C . ALA B 1 94 ? 10.461 -0.59 6.152 1 94.94 94 ALA B C 1
ATOM 2351 O O . ALA B 1 94 ? 10.57 0.62 5.945 1 94.94 94 ALA B O 1
ATOM 2352 N N . LEU B 1 95 ? 11.414 -1.388 5.777 1 96.88 95 LEU B N 1
ATOM 2353 C CA . LEU B 1 95 ? 12.797 -0.945 5.664 1 96.88 95 LEU B CA 1
ATOM 2354 C C . LEU B 1 95 ? 12.93 0.167 4.629 1 96.88 95 LEU B C 1
ATOM 2356 O O . LEU B 1 95 ? 13.43 1.251 4.938 1 96.88 95 LEU B O 1
ATOM 2360 N N . VAL B 1 96 ? 12.414 -0.086 3.475 1 97.56 96 VAL B N 1
ATOM 2361 C CA . VAL B 1 96 ? 12.641 0.845 2.375 1 97.56 96 VAL B CA 1
ATOM 2362 C C . VAL B 1 96 ? 11.805 2.105 2.58 1 97.56 96 VAL B C 1
ATOM 2364 O O . VAL B 1 96 ? 12.344 3.217 2.607 1 97.56 96 VAL B O 1
ATOM 2367 N N . PRO B 1 97 ? 10.531 2 2.805 1 97.69 97 PRO B N 1
ATOM 2368 C CA . PRO B 1 97 ? 9.719 3.207 2.982 1 97.69 97 PRO B CA 1
ATOM 2369 C C . PRO B 1 97 ? 10.188 4.066 4.156 1 97.69 97 PRO B C 1
ATOM 2371 O O . PRO B 1 97 ? 10.25 5.293 4.043 1 97.69 97 PRO B O 1
ATOM 2374 N N . ILE B 1 98 ? 10.516 3.459 5.223 1 97.38 98 ILE B N 1
ATOM 2375 C CA . ILE B 1 98 ? 10.883 4.211 6.418 1 97.38 98 ILE B CA 1
ATOM 2376 C C . ILE B 1 98 ? 12.242 4.883 6.203 1 97.38 98 ILE B C 1
ATOM 2378 O O . ILE B 1 98 ? 12.461 6.004 6.668 1 97.38 98 ILE B O 1
ATOM 2382 N N . SER B 1 99 ? 13.156 4.207 5.492 1 98.19 99 SER B N 1
ATOM 2383 C CA . SER B 1 99 ? 14.422 4.84 5.141 1 98.19 99 SER B CA 1
ATOM 2384 C C . SER B 1 99 ? 14.203 6.105 4.316 1 98.19 99 SER B C 1
ATOM 2386 O O . SER B 1 99 ? 14.82 7.141 4.578 1 98.19 99 SER B O 1
ATOM 2388 N N . TYR B 1 100 ? 13.328 6.012 3.385 1 98.5 100 TYR B N 1
ATOM 2389 C CA . TYR B 1 100 ? 13.055 7.172 2.541 1 98.5 100 TYR B CA 1
ATOM 2390 C C . TYR B 1 100 ? 12.32 8.258 3.322 1 98.5 100 TYR B C 1
ATOM 2392 O O . TYR B 1 100 ? 12.484 9.445 3.045 1 98.5 100 TYR B O 1
ATOM 2400 N N . ILE B 1 101 ? 11.469 7.871 4.25 1 97.38 101 ILE B N 1
ATOM 2401 C CA . ILE B 1 101 ? 10.812 8.828 5.133 1 97.38 101 ILE B CA 1
ATOM 2402 C C . ILE B 1 101 ? 11.859 9.672 5.859 1 97.38 101 ILE B C 1
ATOM 2404 O O . ILE B 1 101 ? 11.75 10.898 5.902 1 97.38 101 ILE B O 1
ATOM 2408 N N . PHE B 1 102 ? 12.844 8.977 6.371 1 97.25 102 PHE B N 1
ATOM 2409 C CA . PHE B 1 102 ? 13.867 9.68 7.145 1 97.25 102 PHE B CA 1
ATOM 2410 C C . PHE B 1 102 ? 14.664 10.617 6.25 1 97.25 102 PHE B C 1
ATOM 2412 O O . PHE B 1 102 ? 15.008 11.727 6.664 1 97.25 102 PHE B O 1
ATOM 2419 N N . VAL B 1 103 ? 14.961 10.211 5.055 1 98.06 103 VAL B N 1
ATOM 2420 C CA . VAL B 1 103 ? 15.672 11.078 4.121 1 98.06 103 VAL B CA 1
ATOM 2421 C C . VAL B 1 103 ? 14.805 12.281 3.779 1 98.06 103 VAL B C 1
ATOM 2423 O O . VAL B 1 103 ? 15.289 13.422 3.764 1 98.06 103 VAL B O 1
ATOM 2426 N N . TYR B 1 104 ? 13.562 12.023 3.502 1 97.38 104 TYR B N 1
ATOM 2427 C CA . TYR B 1 104 ? 12.633 13.094 3.148 1 97.38 104 TYR B CA 1
ATOM 2428 C C . TYR B 1 104 ? 12.492 14.102 4.285 1 97.38 104 TYR B C 1
ATOM 2430 O O . TYR B 1 104 ? 12.633 15.305 4.074 1 97.38 104 TYR B O 1
ATOM 2438 N N . GLN B 1 105 ? 12.297 13.617 5.445 1 95.94 105 GLN B N 1
ATOM 2439 C CA . GLN B 1 105 ? 12.156 14.461 6.633 1 95.94 105 GLN B CA 1
ATOM 2440 C C . GLN B 1 105 ? 13.43 15.258 6.887 1 95.94 105 GLN B C 1
ATOM 2442 O O . GLN B 1 105 ? 13.367 16.469 7.129 1 95.94 105 GLN B O 1
ATOM 2447 N N . TRP B 1 106 ? 14.562 14.57 6.828 1 95.69 106 TRP B N 1
ATOM 2448 C CA . TRP B 1 106 ? 15.844 15.203 7.117 1 95.69 106 TRP B CA 1
ATOM 2449 C C . TRP B 1 106 ? 16.156 16.281 6.09 1 95.69 106 TRP B C 1
ATOM 2451 O O . TRP B 1 106 ? 16.609 17.375 6.445 1 95.69 106 TRP B O 1
ATOM 2461 N N . THR B 1 107 ? 15.922 15.977 4.848 1 96.88 107 THR B N 1
ATOM 2462 C CA . THR B 1 107 ? 16.234 16.953 3.807 1 96.88 107 THR B CA 1
ATOM 2463 C C . THR B 1 107 ? 15.32 18.156 3.896 1 96.88 107 THR B C 1
ATOM 2465 O O . THR B 1 107 ? 15.742 19.281 3.615 1 96.88 107 THR B O 1
ATOM 2468 N N . LYS B 1 108 ? 14.117 17.953 4.207 1 93.44 108 LYS B N 1
ATOM 2469 C CA . LYS B 1 108 ? 13.18 19.047 4.406 1 93.44 108 LYS B CA 1
ATOM 2470 C C . LYS B 1 108 ? 13.617 19.938 5.574 1 93.44 108 LYS B C 1
ATOM 2472 O O . LYS B 1 108 ? 13.633 21.156 5.457 1 93.44 108 LYS B O 1
ATOM 2477 N N . LYS B 1 109 ? 13.992 19.359 6.641 1 92.62 109 LYS B N 1
ATOM 2478 C CA . LYS B 1 109 ? 14.383 20.062 7.855 1 92.62 109 LYS B CA 1
ATOM 2479 C C . LYS B 1 109 ? 15.672 20.844 7.645 1 92.62 109 LYS B C 1
ATOM 2481 O O . LYS B 1 109 ? 15.797 21.984 8.094 1 92.62 109 LYS B O 1
ATOM 2486 N N . LYS B 1 110 ? 16.578 20.281 6.984 1 96.06 110 LYS B N 1
ATOM 2487 C CA . LYS B 1 110 ? 17.891 20.875 6.801 1 96.06 110 LYS B CA 1
ATOM 2488 C C . LYS B 1 110 ? 17.953 21.672 5.5 1 96.06 110 LYS B C 1
ATOM 2490 O O . LYS B 1 110 ? 19 22.234 5.156 1 96.06 110 LYS B O 1
ATOM 2495 N N . LYS B 1 111 ? 16.906 21.672 4.758 1 96.06 111 LYS B N 1
ATOM 2496 C CA . LYS B 1 111 ? 16.812 22.391 3.49 1 96.06 111 LYS B CA 1
ATOM 2497 C C . LYS B 1 111 ? 17.859 21.891 2.5 1 96.06 111 LYS B C 1
ATOM 2499 O O . LYS B 1 111 ? 18.578 22.688 1.891 1 96.06 111 LYS B O 1
ATOM 2504 N N . LYS B 1 112 ? 17.984 20.641 2.477 1 97.5 112 LYS B N 1
ATOM 2505 C CA . LYS B 1 112 ? 18.875 19.984 1.519 1 97.5 112 LYS B CA 1
ATOM 2506 C C . LYS B 1 112 ? 18.094 19.469 0.313 1 97.5 112 LYS B C 1
ATOM 2508 O O . LYS B 1 112 ? 16.859 19.406 0.343 1 97.5 112 LYS B O 1
ATOM 2513 N N . ASN B 1 113 ? 18.859 19.203 -0.707 1 97.88 113 ASN B N 1
ATOM 2514 C CA . ASN B 1 113 ? 18.234 18.703 -1.924 1 97.88 113 ASN B CA 1
ATOM 2515 C C . ASN B 1 113 ? 17.781 17.25 -1.768 1 97.88 113 ASN B C 1
ATOM 2517 O O . ASN B 1 113 ? 18.609 16.344 -1.682 1 97.88 113 ASN B O 1
ATOM 2521 N N . PHE B 1 114 ? 16.531 16.984 -1.797 1 98.06 114 PHE B N 1
ATOM 2522 C CA . PHE B 1 114 ? 15.938 15.664 -1.573 1 98.06 114 PHE B CA 1
ATOM 2523 C C . PHE B 1 114 ? 16.438 14.664 -2.613 1 98.06 114 PHE B C 1
ATOM 2525 O O . PHE B 1 114 ? 16.797 13.539 -2.273 1 98.06 114 PHE B O 1
ATOM 2532 N N . TYR B 1 115 ? 16.5 15.094 -3.857 1 98.38 115 TYR B N 1
ATOM 2533 C CA . TYR B 1 115 ? 16.781 14.188 -4.965 1 98.38 115 TYR B CA 1
ATOM 2534 C C . TYR B 1 115 ? 18.203 13.656 -4.891 1 98.38 115 TYR B C 1
ATOM 2536 O O . TYR B 1 115 ? 18.469 12.5 -5.23 1 98.38 115 TYR B O 1
ATOM 2544 N N . ILE B 1 116 ? 19.062 14.438 -4.41 1 98.62 116 ILE B N 1
ATOM 2545 C CA . ILE B 1 116 ? 20.453 14.023 -4.281 1 98.62 116 ILE B CA 1
ATOM 2546 C C . ILE B 1 116 ? 20.562 12.93 -3.217 1 98.62 116 ILE B C 1
ATOM 2548 O O . ILE B 1 116 ? 21.141 11.875 -3.465 1 98.62 116 ILE B O 1
ATOM 2552 N N . TYR B 1 117 ? 20.016 13.125 -2.086 1 98.62 117 TYR B N 1
ATOM 2553 C CA . TYR B 1 117 ? 20.156 12.195 -0.972 1 98.62 117 TYR B CA 1
ATOM 2554 C C . TYR B 1 117 ? 19.312 10.945 -1.205 1 98.62 117 TYR B C 1
ATOM 2556 O O . TYR B 1 117 ? 19.703 9.844 -0.803 1 98.62 117 TYR B O 1
ATOM 2564 N N . ALA B 1 118 ? 18.156 11.133 -1.841 1 98.75 118 ALA B N 1
ATOM 2565 C CA . ALA B 1 118 ? 17.344 9.961 -2.191 1 98.75 118 ALA B CA 1
ATOM 2566 C C . ALA B 1 118 ? 18.062 9.086 -3.215 1 98.75 118 ALA B C 1
ATOM 2568 O O . ALA B 1 118 ? 17.984 7.859 -3.162 1 98.75 118 ALA B O 1
ATOM 2569 N N . THR B 1 119 ? 18.703 9.766 -4.125 1 98.81 119 THR B N 1
ATOM 2570 C CA . THR B 1 119 ? 19.516 9.016 -5.078 1 98.81 119 THR B CA 1
ATOM 2571 C C . THR B 1 119 ? 20.641 8.273 -4.371 1 98.81 119 THR B C 1
ATOM 2573 O O . THR B 1 119 ? 20.938 7.125 -4.695 1 98.81 119 THR B O 1
ATOM 2576 N N . GLY B 1 120 ? 21.297 8.977 -3.451 1 98.75 120 GLY B N 1
ATOM 2577 C CA . GLY B 1 120 ? 22.312 8.32 -2.641 1 98.75 120 GLY B CA 1
ATOM 2578 C C . GLY B 1 120 ? 21.797 7.09 -1.914 1 98.75 120 GLY B C 1
ATOM 2579 O O . GLY B 1 120 ? 22.469 6.055 -1.881 1 98.75 120 GLY B O 1
ATOM 2580 N N . LEU B 1 121 ? 20.625 7.223 -1.327 1 98.75 121 LEU B N 1
ATOM 2581 C CA . LEU B 1 121 ? 20 6.094 -0.642 1 98.75 121 LEU B CA 1
ATOM 2582 C C . LEU B 1 121 ? 19.719 4.957 -1.616 1 98.75 121 LEU B C 1
ATOM 2584 O O . LEU B 1 121 ? 19.906 3.787 -1.282 1 98.75 121 LEU B O 1
ATOM 2588 N N . SER B 1 122 ? 19.234 5.309 -2.82 1 98.81 122 SER B N 1
ATOM 2589 C CA . SER B 1 122 ? 18.969 4.316 -3.855 1 98.81 122 SER B CA 1
ATOM 2590 C C . SER B 1 122 ? 20.25 3.578 -4.254 1 98.81 122 SER B C 1
ATOM 2592 O O . SER B 1 122 ? 20.219 2.369 -4.496 1 98.81 122 SER B O 1
ATOM 2594 N N . LEU B 1 123 ? 21.344 4.312 -4.367 1 98.75 123 LEU B N 1
ATOM 2595 C CA . LEU B 1 123 ? 22.641 3.695 -4.641 1 98.75 123 LEU B CA 1
ATOM 2596 C C . LEU B 1 123 ? 23.016 2.715 -3.535 1 98.75 123 LEU B C 1
ATOM 2598 O O . LEU B 1 123 ? 23.484 1.604 -3.814 1 98.75 123 LEU B O 1
ATOM 2602 N N . PHE B 1 124 ? 22.797 3.146 -2.342 1 98.69 124 PHE B N 1
ATOM 2603 C CA . PHE B 1 124 ? 23.109 2.299 -1.196 1 98.69 124 PHE B CA 1
ATOM 2604 C C . PHE B 1 124 ? 22.297 1.007 -1.242 1 98.69 124 PHE B C 1
ATOM 2606 O O . PHE B 1 124 ? 22.859 -0.083 -1.097 1 98.69 124 PHE B O 1
ATOM 2613 N N . PHE B 1 125 ? 21 1.084 -1.477 1 98.38 125 PHE B N 1
ATOM 2614 C CA . PHE B 1 125 ? 20.141 -0.093 -1.479 1 98.38 125 PHE B CA 1
ATOM 2615 C C . PHE B 1 125 ? 20.484 -1.019 -2.639 1 98.38 125 PHE B C 1
ATOM 2617 O O . PHE B 1 125 ? 20.484 -2.242 -2.484 1 98.38 125 PHE B O 1
ATOM 2624 N N . SER B 1 126 ? 20.828 -0.425 -3.754 1 98.19 126 SER B N 1
ATOM 2625 C CA . SER B 1 126 ? 21 -1.228 -4.961 1 98.19 126 SER B CA 1
ATOM 2626 C C . SER B 1 126 ? 22.375 -1.864 -5.008 1 98.19 126 SER B C 1
ATOM 2628 O O . SER B 1 126 ? 22.531 -3.014 -5.426 1 98.19 126 SER B O 1
ATOM 2630 N N . PHE B 1 127 ? 23.422 -1.139 -4.535 1 98.38 127 PHE B N 1
ATOM 2631 C CA . PHE B 1 127 ? 24.766 -1.598 -4.82 1 98.38 127 PHE B CA 1
ATOM 2632 C C . PHE B 1 127 ? 25.469 -2.049 -3.543 1 98.38 127 PHE B C 1
ATOM 2634 O O . PHE B 1 127 ? 26.562 -2.613 -3.596 1 98.38 127 PHE B O 1
ATOM 2641 N N . ILE B 1 128 ? 24.859 -1.84 -2.451 1 97.94 128 ILE B N 1
ATOM 2642 C CA . ILE B 1 128 ? 25.453 -2.311 -1.205 1 97.94 128 ILE B CA 1
ATOM 2643 C C . ILE B 1 128 ? 24.5 -3.277 -0.51 1 97.94 128 ILE B C 1
ATOM 2645 O O . ILE B 1 128 ? 24.828 -4.449 -0.315 1 97.94 128 ILE B O 1
ATOM 2649 N N . PHE B 1 129 ? 23.312 -2.834 -0.231 1 97.19 129 PHE B N 1
ATOM 2650 C CA . PHE B 1 129 ? 22.344 -3.619 0.521 1 97.19 129 PHE B CA 1
ATOM 2651 C C . PHE B 1 129 ? 21.953 -4.875 -0.247 1 97.19 129 PHE B C 1
ATOM 2653 O O . PHE B 1 129 ? 22 -5.984 0.293 1 97.19 129 PHE B O 1
ATOM 2660 N N . LYS B 1 130 ? 21.547 -4.738 -1.548 1 96.69 130 LYS B N 1
ATOM 2661 C CA . LYS B 1 130 ? 21.047 -5.871 -2.32 1 96.69 130 LYS B CA 1
ATOM 2662 C C . LYS B 1 130 ? 22.141 -6.902 -2.564 1 96.69 130 LYS B C 1
ATOM 2664 O O . LYS B 1 130 ? 21.922 -8.102 -2.393 1 96.69 130 LYS B O 1
ATOM 2669 N N . PRO B 1 131 ? 23.375 -6.441 -2.895 1 96.38 131 PRO B N 1
ATOM 2670 C CA . PRO B 1 131 ? 24.453 -7.434 -3 1 96.38 131 PRO B CA 1
ATOM 2671 C C . PRO B 1 131 ? 24.688 -8.195 -1.696 1 96.38 131 PRO B C 1
ATOM 2673 O O . PRO B 1 131 ? 24.938 -9.398 -1.716 1 96.38 131 PRO B O 1
ATOM 2676 N N . ILE B 1 132 ? 24.594 -7.566 -0.604 1 95.88 132 ILE B N 1
ATOM 2677 C CA . ILE B 1 132 ? 24.828 -8.195 0.69 1 95.88 132 ILE B CA 1
ATOM 2678 C C . ILE B 1 132 ? 23.75 -9.242 0.954 1 95.88 132 ILE B C 1
ATOM 2680 O O . ILE B 1 132 ? 24.062 -10.383 1.319 1 95.88 132 ILE B O 1
ATOM 2684 N N . ILE B 1 133 ? 22.484 -8.914 0.689 1 94 133 ILE B N 1
ATOM 2685 C CA . ILE B 1 133 ? 21.422 -9.859 1.023 1 94 133 ILE B CA 1
ATOM 2686 C C . ILE B 1 133 ? 21.375 -10.969 -0.023 1 94 133 ILE B C 1
ATOM 2688 O O . ILE B 1 133 ? 20.984 -12.094 0.279 1 94 133 ILE B O 1
ATOM 2692 N N . HIS B 1 134 ? 21.797 -10.648 -1.199 1 93.56 134 HIS B N 1
ATOM 2693 C CA . HIS B 1 134 ? 21.938 -11.68 -2.227 1 93.56 134 HIS B CA 1
ATOM 2694 C C . HIS B 1 134 ? 22.984 -12.719 -1.833 1 93.56 134 HIS B C 1
ATOM 2696 O O . HIS B 1 134 ? 22.75 -13.922 -1.992 1 93.56 134 HIS B O 1
ATOM 2702 N N . SER B 1 135 ? 24.109 -12.312 -1.348 1 93.56 135 SER B N 1
ATOM 2703 C CA . SER B 1 135 ? 25.188 -13.211 -0.949 1 93.56 135 SER B CA 1
ATOM 2704 C C . SER B 1 135 ? 24.766 -14.109 0.205 1 93.56 135 SER B C 1
ATOM 2706 O O . SER B 1 135 ? 25.328 -15.188 0.401 1 93.56 135 SER B O 1
ATOM 2708 N N . HIS B 1 136 ? 23.734 -13.68 0.941 1 91.81 136 HIS B N 1
ATOM 2709 C CA . HIS B 1 136 ? 23.266 -14.461 2.078 1 91.81 136 HIS B CA 1
ATOM 2710 C C . HIS B 1 136 ? 21.969 -15.195 1.743 1 91.81 136 HIS B C 1
ATOM 2712 O O . HIS B 1 136 ? 21.25 -15.648 2.643 1 91.81 136 HIS B O 1
ATOM 2718 N N . GLN B 1 137 ? 21.562 -15.125 0.5 1 88.62 137 GLN B N 1
ATOM 2719 C CA . GLN B 1 137 ? 20.484 -15.914 -0.065 1 88.62 137 GLN B CA 1
ATOM 2720 C C . GLN B 1 137 ? 19.125 -15.398 0.414 1 88.62 137 GLN B C 1
ATOM 2722 O O . GLN B 1 137 ? 18.172 -16.172 0.547 1 88.62 137 GLN B O 1
ATOM 2727 N N . LEU B 1 138 ? 19.125 -14.148 0.722 1 89.56 138 LEU B N 1
ATOM 2728 C CA . LEU B 1 138 ? 17.859 -13.523 1.103 1 89.56 138 LEU B CA 1
ATOM 2729 C C . LEU B 1 138 ? 17.156 -12.938 -0.116 1 89.56 138 LEU B C 1
ATOM 2731 O O . LEU B 1 138 ? 15.961 -12.633 -0.059 1 89.56 138 LEU B O 1
ATOM 2735 N N . PHE B 1 139 ? 17.891 -12.812 -1.122 1 90.19 139 PHE B N 1
ATOM 2736 C CA . PHE B 1 139 ? 17.422 -12.227 -2.375 1 90.19 139 PHE B CA 1
ATOM 2737 C C . PHE B 1 139 ? 18.156 -12.844 -3.562 1 90.19 139 PHE B C 1
ATOM 2739 O O . PHE B 1 139 ? 19.344 -13.164 -3.471 1 90.19 139 PHE B O 1
ATOM 2746 N N . GLU B 1 140 ? 17.469 -13.047 -4.629 1 92.94 140 GLU B N 1
ATOM 2747 C CA . GLU B 1 140 ? 18.062 -13.617 -5.828 1 92.94 140 GLU B CA 1
ATOM 2748 C C . GLU B 1 140 ? 17.625 -12.867 -7.078 1 92.94 140 GLU B C 1
ATOM 2750 O O . GLU B 1 140 ? 16.453 -12.484 -7.199 1 92.94 140 GLU B O 1
ATOM 2755 N N . LEU B 1 141 ? 18.547 -12.711 -7.965 1 94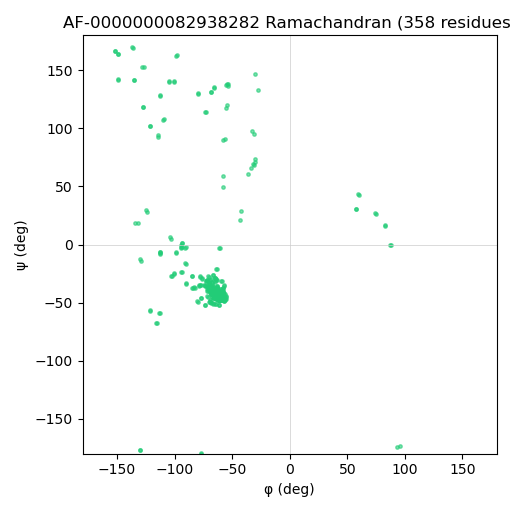.06 141 LEU B N 1
ATOM 2756 C CA . LEU B 1 141 ? 18.281 -12.086 -9.25 1 94.06 141 LEU B CA 1
ATOM 2757 C C . LEU B 1 141 ? 18.219 -13.125 -10.367 1 94.06 141 LEU B C 1
ATOM 2759 O O . LEU B 1 141 ? 19 -14.078 -10.367 1 94.06 141 LEU B O 1
ATOM 2763 N N . HIS B 1 142 ? 17.297 -12.883 -11.203 1 93.75 142 HIS B N 1
ATOM 2764 C CA . HIS B 1 142 ? 17.141 -13.797 -12.32 1 93.75 142 HIS B CA 1
ATOM 2765 C C . HIS B 1 142 ? 16.906 -13.039 -13.633 1 93.75 142 HIS B C 1
ATOM 2767 O O . HIS B 1 142 ? 16.844 -11.812 -13.633 1 93.75 142 HIS B O 1
ATOM 2773 N N . LYS B 1 143 ? 16.953 -13.75 -14.781 1 93.81 143 LYS B N 1
ATOM 2774 C CA . LYS B 1 143 ? 16.547 -13.297 -16.109 1 93.81 143 LYS B CA 1
ATOM 2775 C C . LYS B 1 143 ? 17.312 -12.047 -16.531 1 93.81 143 LYS B C 1
ATOM 2777 O O . LYS B 1 143 ? 16.734 -11.109 -17.094 1 93.81 143 LYS B O 1
ATOM 2782 N N . GLY B 1 144 ? 18.484 -11.891 -16.094 1 93.06 144 GLY B N 1
ATOM 2783 C CA . GLY B 1 144 ? 19.344 -10.812 -16.547 1 93.06 144 GLY B CA 1
ATOM 2784 C C . GLY B 1 144 ? 19.156 -9.523 -15.766 1 93.06 144 GLY B C 1
ATOM 2785 O O . GLY B 1 144 ? 19.766 -8.5 -16.094 1 93.06 144 GLY B O 1
ATOM 2786 N N . THR B 1 145 ? 18.25 -9.594 -14.812 1 95.31 145 THR B N 1
ATOM 2787 C CA . THR B 1 145 ? 18.109 -8.445 -13.938 1 95.31 145 THR B CA 1
ATOM 2788 C C . THR B 1 145 ? 19.375 -8.25 -13.086 1 95.31 145 THR B C 1
ATOM 2790 O O . THR B 1 145 ? 19.953 -9.227 -12.594 1 95.31 145 THR B O 1
ATOM 2793 N N . ASN B 1 146 ? 19.812 -6.969 -13.008 1 96.81 146 ASN B N 1
ATOM 2794 C CA . ASN B 1 146 ? 21 -6.676 -12.219 1 96.81 146 ASN B CA 1
ATOM 2795 C C . ASN B 1 146 ? 20.766 -5.52 -11.258 1 96.81 146 ASN B C 1
ATOM 2797 O O . ASN B 1 146 ? 19.656 -4.988 -11.172 1 96.81 146 ASN B O 1
ATOM 2801 N N . TYR B 1 147 ? 21.797 -5.168 -10.57 1 97.44 147 TYR B N 1
ATOM 2802 C CA . TYR B 1 147 ? 21.672 -4.18 -9.508 1 97.44 147 TYR B CA 1
ATOM 2803 C C . TYR B 1 147 ? 21.406 -2.791 -10.086 1 97.44 147 TYR B C 1
ATOM 2805 O O . TYR B 1 147 ? 20.781 -1.952 -9.438 1 97.44 147 TYR B O 1
ATOM 2813 N N . PHE B 1 148 ? 21.891 -2.584 -11.312 1 97.81 148 PHE B N 1
ATOM 2814 C CA . PHE B 1 148 ? 21.641 -1.301 -11.953 1 97.81 148 PHE B CA 1
ATOM 2815 C C . PHE B 1 148 ? 20.156 -1.145 -12.281 1 97.81 148 PHE B C 1
ATOM 2817 O O . PHE B 1 148 ? 19.594 -0.057 -12.141 1 97.81 148 PHE B O 1
ATOM 2824 N N . HIS B 1 149 ? 19.531 -2.211 -12.727 1 97.81 149 HIS B N 1
ATOM 2825 C CA . HIS B 1 149 ? 18.094 -2.184 -12.953 1 97.81 149 HIS B CA 1
ATOM 2826 C C . HIS B 1 149 ? 17.344 -1.838 -11.672 1 97.81 149 HIS B C 1
ATOM 2828 O O . HIS B 1 149 ? 16.406 -1.037 -11.695 1 97.81 149 HIS B O 1
ATOM 2834 N N . LEU B 1 150 ? 17.812 -2.424 -10.562 1 97.19 150 LEU B N 1
ATOM 2835 C CA . LEU B 1 150 ? 17.188 -2.143 -9.273 1 97.19 150 LEU B CA 1
ATOM 2836 C C . LEU B 1 150 ? 17.375 -0.679 -8.883 1 97.19 150 LEU B C 1
ATOM 2838 O O . LEU B 1 150 ? 16.453 -0.052 -8.344 1 97.19 150 LEU B O 1
ATOM 2842 N N . PHE B 1 151 ? 18.547 -0.204 -9.188 1 98.44 151 PHE B N 1
ATOM 2843 C CA . PHE B 1 151 ? 18.828 1.197 -8.906 1 98.44 151 PHE B CA 1
ATOM 2844 C C . PHE B 1 151 ? 17.859 2.109 -9.641 1 98.44 151 PHE B C 1
ATOM 2846 O O . PHE B 1 151 ? 17.281 3.023 -9.039 1 98.44 151 PHE B O 1
ATOM 2853 N N . LEU B 1 152 ? 17.609 1.88 -10.867 1 98.5 152 LEU B N 1
ATOM 2854 C CA . LEU B 1 152 ? 16.703 2.688 -11.68 1 98.5 152 LEU B CA 1
ATOM 2855 C C . LEU B 1 152 ? 15.281 2.604 -11.133 1 98.5 152 LEU B C 1
ATOM 2857 O O . LEU B 1 152 ? 14.562 3.602 -11.117 1 98.5 152 LEU B O 1
ATOM 2861 N N . LEU B 1 153 ? 14.93 1.463 -10.68 1 97.88 153 LEU B N 1
ATOM 2862 C CA . LEU B 1 153 ? 13.594 1.271 -10.133 1 97.88 153 LEU B CA 1
ATOM 2863 C C . LEU B 1 153 ? 13.422 2.043 -8.828 1 97.88 153 LEU B C 1
ATOM 2865 O O . LEU B 1 153 ? 12.383 2.664 -8.602 1 97.88 153 LEU B O 1
ATOM 2869 N N . TYR B 1 154 ? 14.453 1.979 -7.977 1 98.5 154 TYR B N 1
ATOM 2870 C CA . TYR B 1 154 ? 14.398 2.766 -6.75 1 98.5 154 TYR B CA 1
ATOM 2871 C C . TYR B 1 154 ? 14.234 4.246 -7.059 1 98.5 154 TYR B C 1
ATOM 2873 O O . TYR B 1 154 ? 13.445 4.938 -6.41 1 98.5 154 TYR B O 1
ATOM 2881 N N . CYS B 1 155 ? 14.945 4.699 -8.047 1 98.69 155 CYS B N 1
ATOM 2882 C CA . CYS B 1 155 ? 14.852 6.102 -8.438 1 98.69 155 CYS B CA 1
ATOM 2883 C C . CYS B 1 155 ? 13.461 6.434 -8.961 1 98.69 155 CYS B C 1
ATOM 2885 O O . CYS B 1 155 ? 12.891 7.465 -8.609 1 98.69 155 CYS B O 1
ATOM 2887 N N . LEU B 1 156 ? 12.977 5.598 -9.781 1 98.38 156 LEU B N 1
ATOM 2888 C CA . LEU B 1 156 ? 11.625 5.793 -10.312 1 98.38 156 LEU B CA 1
ATOM 2889 C C . LEU B 1 156 ? 10.609 5.895 -9.18 1 98.38 156 LEU B C 1
ATOM 2891 O O . LEU B 1 156 ? 9.742 6.77 -9.195 1 98.38 156 LEU B O 1
ATOM 2895 N N . ILE B 1 157 ? 10.75 5.047 -8.18 1 98.12 157 ILE B N 1
ATOM 2896 C CA . ILE B 1 157 ? 9.789 4.941 -7.086 1 98.12 157 ILE B CA 1
ATOM 2897 C C . ILE B 1 157 ? 9.812 6.219 -6.254 1 98.12 157 ILE B C 1
ATOM 2899 O O . ILE B 1 157 ? 8.766 6.809 -5.977 1 98.12 157 ILE B O 1
ATOM 2903 N N . PHE B 1 158 ? 11.008 6.676 -5.836 1 98.5 158 PHE B N 1
ATOM 2904 C CA . PHE B 1 158 ? 11 7.836 -4.953 1 98.5 158 PHE B CA 1
ATOM 2905 C C . PHE B 1 158 ? 10.633 9.102 -5.723 1 98.5 158 PHE B C 1
ATOM 2907 O O . PHE B 1 158 ? 10.016 10.016 -5.168 1 98.5 158 PHE B O 1
ATOM 2914 N N . ILE B 1 159 ? 11.008 9.18 -7.043 1 98.44 159 ILE B N 1
ATOM 2915 C CA . ILE B 1 159 ? 10.641 10.344 -7.852 1 98.44 159 ILE B CA 1
ATOM 2916 C C . ILE B 1 159 ? 9.125 10.398 -8.023 1 98.44 159 ILE B C 1
ATOM 2918 O O . ILE B 1 159 ? 8.516 11.445 -7.82 1 98.44 159 ILE B O 1
ATOM 2922 N N . PHE B 1 160 ? 8.555 9.297 -8.328 1 97.56 160 PHE B N 1
ATOM 2923 C CA . PHE B 1 160 ? 7.109 9.25 -8.508 1 97.56 160 PHE B CA 1
ATOM 2924 C C . PHE B 1 160 ? 6.391 9.547 -7.199 1 97.56 160 PHE B C 1
ATOM 2926 O O . PHE B 1 160 ? 5.379 10.25 -7.184 1 97.56 160 PHE B O 1
ATOM 2933 N N . SER B 1 161 ? 6.863 8.945 -6.141 1 97.81 161 SER B N 1
ATOM 2934 C CA . SER B 1 161 ? 6.281 9.188 -4.828 1 97.81 161 SER B CA 1
ATOM 2935 C C . SER B 1 161 ? 6.328 10.664 -4.461 1 97.81 161 SER B C 1
ATOM 2937 O O . SER B 1 161 ? 5.367 11.203 -3.914 1 97.81 161 SER B O 1
ATOM 2939 N N . LYS B 1 162 ? 7.453 11.273 -4.809 1 97.5 162 LYS B N 1
ATOM 2940 C CA . LYS B 1 162 ? 7.613 12.703 -4.547 1 97.5 162 LYS B CA 1
ATOM 2941 C C . LYS B 1 162 ? 6.664 13.531 -5.41 1 97.5 162 LYS B C 1
ATOM 2943 O O . LYS B 1 162 ? 6.047 14.477 -4.926 1 97.5 162 LYS B O 1
ATOM 2948 N N . ILE B 1 163 ? 6.523 13.172 -6.621 1 96.31 163 ILE B N 1
ATOM 2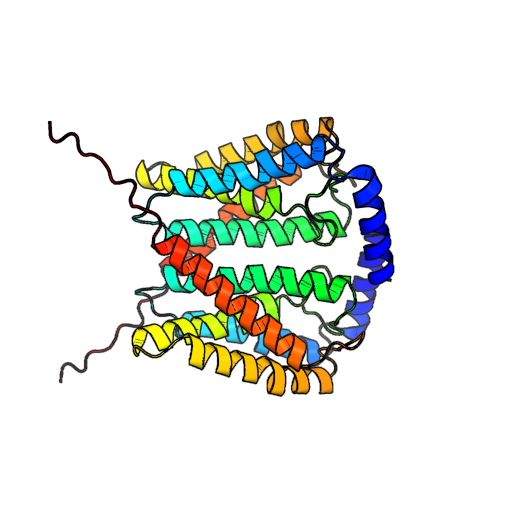949 C CA . ILE B 1 163 ? 5.629 13.867 -7.535 1 96.31 163 ILE B CA 1
ATOM 2950 C C . ILE B 1 163 ? 4.195 13.781 -7.016 1 96.31 163 ILE B C 1
ATOM 2952 O O . ILE B 1 163 ? 3.496 14.797 -6.934 1 96.31 163 ILE B O 1
ATOM 2956 N N . VAL B 1 164 ? 3.77 12.617 -6.645 1 94.19 164 VAL B N 1
ATOM 2957 C CA . VAL B 1 164 ? 2.414 12.414 -6.145 1 94.19 164 VAL B CA 1
ATOM 2958 C C . VAL B 1 164 ? 2.203 13.234 -4.875 1 94.19 164 VAL B C 1
ATOM 2960 O O . VAL B 1 164 ? 1.166 13.883 -4.711 1 94.19 164 VAL B O 1
ATOM 2963 N N . THR B 1 165 ? 3.172 13.172 -3.998 1 94.5 165 THR B N 1
ATOM 2964 C CA . THR B 1 165 ? 3.084 13.914 -2.746 1 94.5 165 THR B CA 1
ATOM 2965 C C . THR B 1 165 ? 2.963 15.414 -3.016 1 94.5 165 THR B C 1
ATOM 2967 O O . THR B 1 165 ? 2.143 16.094 -2.398 1 94.5 165 THR B O 1
ATOM 2970 N N . ASN B 1 166 ? 3.742 15.906 -4.012 1 93.12 166 ASN B N 1
ATOM 2971 C CA . ASN B 1 166 ? 3.703 17.312 -4.359 1 93.12 166 ASN B CA 1
ATOM 2972 C C . ASN B 1 166 ? 2.363 17.703 -4.98 1 93.12 166 ASN B C 1
ATOM 2974 O O . ASN B 1 166 ? 1.818 18.766 -4.68 1 93.12 166 ASN B O 1
ATOM 2978 N N . ILE B 1 167 ? 1.879 16.891 -5.809 1 89.12 167 ILE B N 1
ATOM 2979 C CA . ILE B 1 167 ? 0.587 17.156 -6.438 1 89.12 167 ILE B CA 1
ATOM 2980 C C . ILE B 1 167 ? -0.508 17.172 -5.371 1 89.12 167 ILE B C 1
ATOM 2982 O O . ILE B 1 167 ? -1.366 18.062 -5.375 1 89.12 167 ILE B O 1
ATOM 2986 N N . TYR B 1 168 ? -0.427 16.125 -4.531 1 87.62 168 TYR B N 1
ATOM 2987 C CA . TYR B 1 168 ? -1.401 16.016 -3.449 1 87.62 168 TYR B CA 1
ATOM 2988 C C . TYR B 1 168 ? -1.371 17.266 -2.562 1 87.62 168 TYR B C 1
ATOM 2990 O O . TYR B 1 168 ? -2.414 17.719 -2.096 1 87.62 168 TYR B O 1
ATOM 2998 N N . ASP B 1 169 ? -0.226 17.812 -2.377 1 86.62 169 ASP B N 1
ATOM 2999 C CA . ASP B 1 169 ? -0.042 19 -1.546 1 86.62 169 ASP B CA 1
ATOM 3000 C C . ASP B 1 169 ? -0.615 20.234 -2.227 1 86.62 169 ASP B C 1
ATOM 3002 O O . ASP B 1 169 ? -1.044 21.172 -1.556 1 86.62 169 ASP B O 1
ATOM 3006 N N . LYS B 1 170 ? -0.595 20.25 -3.547 1 81.88 170 LYS B N 1
ATOM 3007 C CA . LYS B 1 170 ? -0.996 21.453 -4.281 1 81.88 170 LYS B CA 1
ATOM 3008 C C . LYS B 1 170 ? -2.469 21.391 -4.672 1 81.88 170 LYS B C 1
ATOM 3010 O O . LYS B 1 170 ? -2.975 22.281 -5.355 1 81.88 170 LYS B O 1
ATOM 3015 N N . LEU B 1 171 ? -3.08 20.344 -4.352 1 76.44 171 LEU B N 1
ATOM 3016 C CA . LEU B 1 171 ? -4.504 20.281 -4.66 1 76.44 171 LEU B CA 1
ATOM 3017 C C . LEU B 1 171 ? -5.242 21.469 -4.051 1 76.44 171 LEU B C 1
ATOM 3019 O O . LEU B 1 171 ? -4.992 21.828 -2.9 1 76.44 171 LEU B O 1
ATOM 3023 N N . PRO B 1 172 ? -5.863 22.312 -5.031 1 62.06 172 PRO B N 1
ATOM 3024 C CA . PRO B 1 172 ? -6.461 23.578 -4.613 1 62.06 172 PRO B CA 1
ATOM 3025 C C . PRO B 1 172 ? -7.469 23.406 -3.477 1 62.06 172 PRO B C 1
ATOM 3027 O O . PRO B 1 172 ? -8.086 22.359 -3.348 1 62.06 172 PRO B O 1
ATOM 3030 N N . LEU B 1 173 ? -7.387 24.344 -2.447 1 55.72 173 LEU B N 1
ATOM 3031 C CA . LEU B 1 173 ? -8.305 24.484 -1.322 1 55.72 173 LEU B CA 1
ATOM 3032 C C . LEU B 1 173 ? -9.734 24.672 -1.812 1 55.72 173 LEU B C 1
ATOM 3034 O O . LEU B 1 173 ? -9.984 25.438 -2.75 1 55.72 173 LEU B O 1
ATOM 3038 N N . ARG B 1 174 ? -10.539 23.797 -2.016 1 54.19 174 ARG B N 1
ATOM 3039 C CA . ARG B 1 174 ? -11.938 24.172 -2.201 1 54.19 174 ARG B CA 1
ATOM 3040 C C . ARG B 1 174 ? -12.469 24.922 -0.994 1 54.19 174 ARG B C 1
ATOM 3042 O O . ARG B 1 174 ? -12.641 24.359 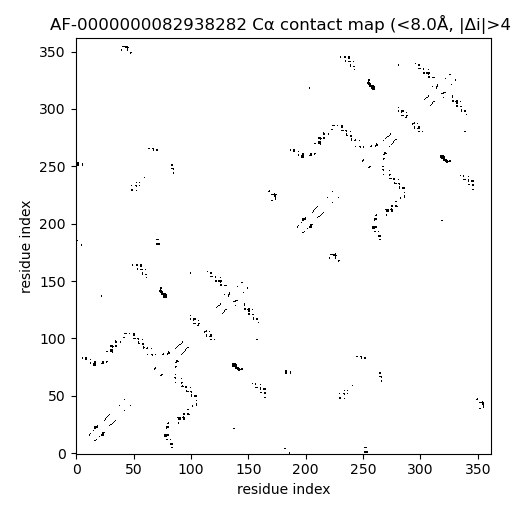0.085 1 54.19 174 ARG B O 1
ATOM 3049 N N . GLY B 1 175 ? -11.922 26.062 -0.554 1 42.91 175 GLY B N 1
ATOM 3050 C CA . GLY B 1 175 ? -12.461 26.969 0.439 1 42.91 175 GLY B CA 1
ATOM 3051 C C . GLY B 1 175 ? -13.977 26.938 0.511 1 42.91 175 GLY B C 1
ATOM 3052 O O . GLY B 1 175 ? -14.641 26.547 -0.454 1 42.91 175 GLY B O 1
ATOM 3053 N N . MET B 1 176 ? -14.586 26.844 1.756 1 40.59 176 MET B N 1
ATOM 3054 C CA . MET B 1 176 ? -15.82 27.391 2.324 1 40.59 176 MET B CA 1
ATOM 3055 C C . MET B 1 176 ? -16.125 28.766 1.748 1 40.59 176 MET B C 1
ATOM 3057 O O . MET B 1 176 ? -15.414 29.734 2.031 1 40.59 176 MET B O 1
ATOM 3061 N N . LYS B 1 177 ? -16.422 29.125 0.602 1 40.22 177 LYS B N 1
ATOM 3062 C CA . LYS B 1 177 ? -17.172 30.375 0.434 1 40.22 177 LYS B CA 1
ATOM 3063 C C . LYS B 1 177 ? -18.062 30.641 1.641 1 40.22 177 LYS B C 1
ATOM 3065 O O . LYS B 1 177 ? -19.047 29.906 1.876 1 40.22 177 LYS B O 1
ATOM 3070 N N . GLN B 1 178 ? -17.562 31.047 2.816 1 35.91 178 GLN B N 1
ATOM 3071 C CA . GLN B 1 178 ? -18.297 31.953 3.699 1 35.91 178 GLN B CA 1
ATOM 3072 C C . GLN B 1 178 ? -19.172 32.906 2.902 1 35.91 178 GLN B C 1
ATOM 3074 O O . GLN B 1 178 ? -18.703 33.594 1.993 1 35.91 178 GLN B O 1
ATOM 3079 N N . SER B 1 179 ? -20.453 32.656 2.674 1 32.91 179 SER B N 1
ATOM 3080 C CA . SER B 1 179 ? -21.453 33.719 2.527 1 32.91 179 SER B CA 1
ATOM 3081 C C . SER B 1 179 ? -21.078 34.938 3.367 1 32.91 179 SER B C 1
ATOM 3083 O O . SER B 1 179 ? -21.047 34.844 4.598 1 32.91 179 SER B O 1
ATOM 3085 N N . SER B 1 180 ? -20.094 35.625 3.061 1 30.47 180 SER B N 1
ATOM 3086 C CA . SER B 1 180 ? -20.156 37 3.463 1 30.47 180 SER B CA 1
ATOM 3087 C C . SER B 1 180 ? -21.547 37.594 3.207 1 30.47 180 SER B C 1
ATOM 3089 O O . SER B 1 180 ? -21.75 38.812 3.289 1 30.47 180 SER B O 1
ATOM 3091 N N . ASN B 1 181 ? -22.688 36.844 3.223 1 26.89 181 ASN B N 1
ATOM 3092 C CA . ASN B 1 181 ? -23.688 37.844 3.619 1 26.89 181 ASN B CA 1
ATOM 3093 C C . ASN B 1 181 ? -23.562 38.188 5.098 1 26.89 181 ASN B C 1
ATOM 3095 O O . ASN B 1 181 ? -23.375 37.312 5.938 1 26.89 181 ASN B O 1
#

Sequence (362 aa):
MQEQLSKIQSDYWYDFSGFDTWQFWVILIFFFLAPLISLFFLLDQKERFSVGFFGFNIHVWFGYIDRIGSENGYWGYPYKLVPFIPGNISVDAALVPISYIFVYQWTKKKKKNFYIYATGLSLFFSFIFKPIIHSHQLFELHKGTNYFHLFLLYCLIFIFSKIVTNIYDKLPLRGMKQSSNMQEQLSKIQSDYWYDFSGFDTWQFWVILIFFFLAPLISLFFLLDQKERFSVGFFGFNIHVWFGYIDRIGSENGYWGYPYKLVPFIPGNISVDAALVPISYIFVYQWTKKKKKNFYIYATGLSLFFSFIFKPIIHSHQLFELHKGTNYFHLFLLYCLIFIFSKIVTNIYDKLPLRGMKQSSN

Secondary structure (DSSP, 8-state):
-HHHHHHHHHHHHHHHSSTTSHHHHHIIIIIIIHHHHHHHHH--GGGHHHHHHHHHHHHHHHHHHHHHHHHTTSEE-SS-S-TTSSS-HIIIIIIHHHHHHHHHHHHHHHT--HHHHHHHHHHHIIIIIHHHHHHTTS-EE-TT--HHHHHHHHHHHHHHHHHHHHHHHHS----------/-HHHHHHHHHHHHHHHSSTTSHHHHIIIIIIIIHHHHHHHHH--GGGHHHHHHHHHHHHHHHHHHHHHHHHTTSEE-SS-S-TTSSS-HIIIIIIHHHHHHHHHHHHHHHT--HHHHHHHHHHHIIIIIHHHHHHTTS-EE-TT--HHHHHHHHHHHHHHHHHHHHHHHHS----------